Protein AF-A0A3S0SSH9-F1 (afdb_monomer_lite)

Secondary structure (DSSP, 8-state):
-----SS-------HHHHHHHHHHHHHHHHHHHS--TTT--S--TT-TTTTT-TTHHHHHHTT---HHHHHHHHHHHTS--EEEETTEEEEHHHHHHHHHHHHHHHHHTTTS-HHHHHHHHHHHHHHHHHTT--S-SSHHHHHHHHHHHHHHHHIIIIIHHHHHHHHHHHHHHHHHH--BSSHHHHHHHHHHHHHHHHHHHHHHHHHHHHHHHHHHHHHHHHHHHHHHHSPPP--TT--THHHHHHHHHHHHHHHHHHHHHHHHH-S-THHHHGGGSTT-STTHHHHHHHHHHT-HHHHHHHB------

Foldseek 3Di:
DDPPPLPDDPPFPDPVLLLLQLLQLLQLLCVQQADDPVDGDDDNNLPCVVVVNSCLCVCSVVVVQDPVNVVVSLVSLVPQDWGADPNAIDTSVLSNVLNVLSVVLSVCVVPDDRVVSVVSVVVSLVSVVVSVRDQGPDPSSNSVNVSVVVVVCLCVLAVVVLLVLLLVVLLVCCVVPNAAADLLCSLVVCVVVSVVVLVVSVLVSLVVQLVVLVVVLVVLVVVLVVCVVPPPDDDPPDDPCVNVVSVVVSVVSVVVNVLSVVLNPDPHSCVRCPPSRPLSDPCNSVVSSVSVVVPVVSVPSRHDPPPDD

pLDDT: mean 86.52, std 14.35, range [21.28, 97.56]

Radius of gyration: 25.51 Å; chains: 1; bounding box: 75×47×65 Å

Structure (mmCIF, N/CA/C/O backbone):
data_AF-A0A3S0SSH9-F1
#
_entry.id   AF-A0A3S0SSH9-F1
#
loop_
_atom_site.group_PDB
_atom_site.id
_atom_site.type_symbol
_atom_site.label_atom_id
_atom_site.label_alt_id
_atom_site.label_comp_id
_atom_site.label_asym_id
_atom_site.label_entity_id
_atom_site.label_seq_id
_atom_site.pdbx_PDB_ins_code
_atom_site.Cartn_x
_atom_site.Cartn_y
_atom_site.Cartn_z
_atom_site.occupancy
_atom_site.B_iso_or_equiv
_atom_site.auth_seq_id
_atom_site.auth_comp_id
_atom_site.auth_asym_id
_atom_site.auth_atom_id
_atom_site.pdbx_PDB_model_num
ATOM 1 N N . MET A 1 1 ? 1.147 26.568 3.857 1.00 26.11 1 MET A N 1
ATOM 2 C CA . MET A 1 1 ? 1.860 25.282 3.693 1.00 26.11 1 MET A CA 1
ATOM 3 C C . MET A 1 1 ? 0.818 24.240 3.303 1.00 26.11 1 MET A C 1
ATOM 5 O O . MET A 1 1 ? 0.011 23.867 4.142 1.00 26.11 1 MET A O 1
ATOM 9 N N . LYS A 1 2 ? 0.707 23.894 2.011 1.00 21.28 2 LYS A N 1
ATOM 10 C CA . LYS A 1 2 ? -0.284 22.911 1.542 1.00 21.28 2 LYS A CA 1
ATOM 11 C C . LYS A 1 2 ? 0.149 21.536 2.045 1.00 21.28 2 LYS A C 1
ATOM 13 O O . LYS A 1 2 ? 1.103 20.971 1.522 1.00 21.28 2 LYS A O 1
ATOM 18 N N . ILE A 1 3 ? -0.533 21.024 3.064 1.00 23.25 3 ILE A N 1
ATOM 19 C CA . ILE A 1 3 ? -0.515 19.598 3.379 1.00 23.25 3 ILE A CA 1
ATOM 20 C C . ILE A 1 3 ? -1.148 18.932 2.160 1.00 23.25 3 ILE A C 1
ATOM 22 O O . ILE A 1 3 ? -2.359 19.008 1.955 1.00 23.25 3 ILE A O 1
ATOM 26 N N . ILE A 1 4 ? -0.314 18.385 1.278 1.00 24.61 4 ILE A N 1
ATOM 27 C CA . ILE A 1 4 ? -0.782 17.528 0.198 1.00 24.61 4 ILE A CA 1
ATOM 28 C C . ILE A 1 4 ? -1.316 16.288 0.905 1.00 24.61 4 ILE A C 1
ATOM 30 O O . ILE A 1 4 ? -0.559 15.423 1.344 1.00 24.61 4 ILE A O 1
ATOM 34 N N . ASN A 1 5 ? -2.633 16.254 1.090 1.00 26.17 5 ASN A N 1
ATOM 35 C CA . ASN A 1 5 ? -3.350 15.047 1.439 1.00 26.17 5 ASN A CA 1
ATOM 36 C C . ASN A 1 5 ? -2.989 13.999 0.383 1.00 26.17 5 ASN A C 1
ATOM 38 O O . ASN A 1 5 ? -3.519 14.017 -0.721 1.00 26.17 5 ASN A O 1
ATOM 42 N N . ASN A 1 6 ? -2.098 13.068 0.728 1.00 31.11 6 ASN A N 1
ATOM 43 C CA . ASN A 1 6 ? -1.717 11.911 -0.094 1.00 31.11 6 ASN A CA 1
ATOM 44 C C . ASN A 1 6 ? -2.857 10.870 -0.220 1.00 31.11 6 ASN A C 1
ATOM 46 O O . ASN A 1 6 ? -2.630 9.691 -0.485 1.00 31.11 6 ASN A O 1
ATOM 50 N N . TRP A 1 7 ? -4.095 11.308 0.004 1.00 36.31 7 TRP A N 1
ATOM 51 C CA . TRP A 1 7 ? -5.333 10.558 -0.115 1.00 36.31 7 TRP A CA 1
ATOM 52 C C . TRP A 1 7 ? -6.143 11.171 -1.248 1.00 36.31 7 TRP A C 1
ATOM 54 O O . TRP A 1 7 ? -7.096 11.889 -0.991 1.00 36.31 7 TRP A O 1
ATOM 64 N N . PHE A 1 8 ? -5.676 10.957 -2.474 1.00 39.53 8 PHE A N 1
ATOM 65 C CA . PHE A 1 8 ? -6.404 10.975 -3.747 1.00 39.53 8 PHE A CA 1
ATOM 66 C C . PHE A 1 8 ? -5.351 11.176 -4.831 1.00 39.53 8 PHE A C 1
ATOM 68 O O . PHE A 1 8 ? -4.750 12.233 -4.870 1.00 39.53 8 PHE A O 1
ATOM 75 N N . TYR A 1 9 ? -5.091 10.154 -5.643 1.00 42.62 9 TYR A N 1
ATOM 76 C CA . TYR A 1 9 ? -4.768 10.249 -7.075 1.00 42.62 9 TYR A CA 1
ATOM 77 C C . TYR A 1 9 ? -4.539 8.817 -7.584 1.00 42.62 9 TYR A C 1
ATOM 79 O O . TYR A 1 9 ? -3.451 8.429 -7.998 1.00 42.62 9 TYR A O 1
ATOM 87 N N . MET A 1 10 ? -5.596 8.001 -7.580 1.00 50.56 10 MET A N 1
ATOM 88 C CA . MET A 1 10 ? -5.831 7.276 -8.822 1.00 50.56 10 MET A CA 1
ATOM 89 C C . MET A 1 10 ? -6.517 8.311 -9.706 1.00 50.56 10 MET A C 1
ATOM 91 O O . MET A 1 10 ? -7.708 8.550 -9.562 1.00 50.56 10 MET A O 1
ATOM 95 N N . SER A 1 11 ? -5.740 9.036 -10.516 1.00 58.50 11 SER A N 1
ATOM 96 C CA . SER A 1 11 ? -6.331 9.745 -11.651 1.00 58.50 11 SER A CA 1
ATOM 97 C C . SER A 1 11 ? -7.100 8.734 -12.501 1.00 58.50 11 SER A C 1
ATOM 99 O O . SER A 1 11 ? -6.806 7.529 -12.427 1.00 58.50 11 SER A O 1
ATOM 101 N N . ASP A 1 12 ? -8.072 9.221 -13.273 1.00 79.56 12 ASP A N 1
ATOM 102 C CA . ASP A 1 12 ? -8.912 8.389 -14.135 1.00 79.56 12 ASP A CA 1
ATOM 103 C C . ASP A 1 12 ? -8.072 7.345 -14.888 1.00 79.56 12 ASP A C 1
ATOM 105 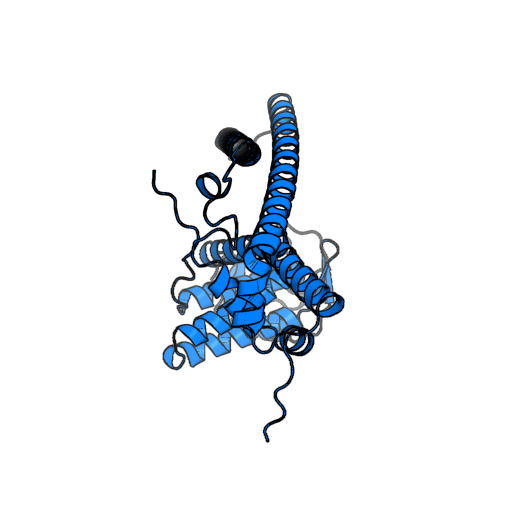O O . ASP A 1 12 ? -6.934 7.605 -15.299 1.00 79.56 12 ASP A O 1
ATOM 109 N N . VAL A 1 13 ? -8.603 6.127 -14.999 1.00 89.12 13 VAL A N 1
ATOM 110 C CA . VAL A 1 13 ? -7.979 5.075 -15.804 1.00 89.12 13 VAL A CA 1
ATOM 111 C C . VAL A 1 13 ? -8.231 5.435 -17.265 1.00 89.12 13 VAL A C 1
ATOM 113 O O . VAL A 1 13 ? -9.319 5.207 -17.781 1.00 89.12 13 VAL A O 1
ATOM 116 N N . THR A 1 14 ? -7.248 6.067 -17.903 1.00 93.62 14 THR A N 1
ATOM 117 C CA . THR A 1 14 ? -7.292 6.448 -19.320 1.00 93.62 14 THR A CA 1
ATOM 118 C C . THR A 1 14 ? -6.521 5.449 -20.176 1.00 93.62 14 THR A C 1
ATOM 120 O O . THR A 1 14 ? -5.733 4.652 -19.663 1.00 93.62 14 THR A O 1
ATOM 123 N N . LEU A 1 15 ? -6.706 5.520 -21.497 1.00 93.50 15 LEU A N 1
ATOM 124 C CA . LEU A 1 15 ? -5.940 4.703 -22.438 1.00 93.50 15 LEU A CA 1
ATOM 125 C C . LEU A 1 15 ? -4.426 4.931 -22.293 1.00 93.50 15 LEU A C 1
ATOM 127 O O . LEU A 1 15 ? -3.676 3.962 -22.286 1.00 93.50 15 LEU A O 1
ATOM 131 N N . ASP A 1 16 ? -3.989 6.174 -22.074 1.00 92.69 16 ASP A N 1
ATOM 132 C CA . ASP A 1 16 ? -2.575 6.509 -21.855 1.00 92.69 16 ASP A CA 1
ATOM 133 C C . ASP A 1 16 ? -2.008 5.824 -20.608 1.00 92.69 16 ASP A C 1
ATOM 135 O O . ASP A 1 16 ? -0.940 5.224 -20.657 1.00 92.69 16 ASP A O 1
ATOM 139 N N . VAL A 1 17 ? -2.757 5.817 -19.501 1.00 92.94 17 VAL A N 1
ATOM 140 C CA . VAL A 1 17 ? -2.346 5.128 -18.265 1.00 92.94 17 VAL A CA 1
ATOM 141 C C . VAL A 1 17 ? -2.236 3.614 -18.486 1.00 92.94 17 VAL A C 1
ATOM 143 O O . VAL A 1 17 ? -1.358 2.962 -17.919 1.00 92.94 17 VAL A O 1
ATOM 146 N N . LEU A 1 18 ? -3.126 3.036 -19.297 1.00 94.88 18 LEU A N 1
ATOM 147 C CA . LEU A 1 18 ? -3.067 1.618 -19.658 1.00 94.88 18 LEU A CA 1
ATOM 148 C C . LEU A 1 18 ? -1.915 1.317 -20.625 1.00 94.88 18 LEU A C 1
ATOM 150 O O . LEU A 1 18 ? -1.342 0.232 -20.555 1.00 94.88 18 LEU A O 1
ATOM 154 N N . ASN A 1 19 ? -1.562 2.253 -21.506 1.00 93.50 19 ASN A N 1
ATOM 155 C CA . ASN A 1 19 ? -0.383 2.158 -22.365 1.00 93.50 19 ASN A CA 1
ATOM 156 C C . ASN A 1 19 ? 0.907 2.227 -21.541 1.00 93.50 19 ASN A C 1
ATOM 158 O O . ASN A 1 19 ? 1.789 1.401 -21.759 1.00 93.50 19 ASN A O 1
ATOM 162 N N . ASP A 1 20 ? 0.976 3.114 -20.544 1.00 93.00 20 ASP A N 1
ATOM 163 C CA . ASP A 1 20 ? 2.098 3.168 -19.604 1.00 93.00 20 ASP A CA 1
ATOM 164 C C . ASP A 1 20 ? 2.259 1.827 -18.867 1.00 93.00 20 ASP A C 1
ATOM 166 O O . ASP A 1 20 ? 3.365 1.304 -18.777 1.00 93.00 20 ASP A O 1
ATOM 170 N N . LEU A 1 21 ? 1.170 1.216 -18.377 1.00 93.69 21 LEU A N 1
ATOM 171 C CA . LEU A 1 21 ? 1.253 -0.089 -17.705 1.00 93.69 21 LEU A CA 1
ATOM 172 C C . LEU A 1 21 ? 1.652 -1.226 -18.662 1.00 93.69 21 LEU A C 1
ATOM 174 O O . LEU A 1 21 ? 2.442 -2.086 -18.285 1.00 93.69 21 LEU A O 1
ATOM 178 N N . GLU A 1 22 ? 1.125 -1.243 -19.887 1.00 94.81 22 GLU A N 1
ATOM 179 C CA . GLU A 1 22 ? 1.526 -2.211 -20.920 1.00 94.81 22 GLU A CA 1
ATOM 180 C C . GLU A 1 22 ? 3.028 -2.114 -21.220 1.00 94.81 22 GLU A C 1
ATOM 182 O O . GLU A 1 22 ? 3.724 -3.129 -21.253 1.00 94.81 22 GLU A O 1
ATOM 187 N N . TYR A 1 23 ? 3.536 -0.888 -21.353 1.00 93.62 23 TYR A N 1
ATOM 188 C CA . TYR A 1 23 ? 4.958 -0.620 -21.513 1.00 93.62 23 TYR A CA 1
ATOM 189 C C . TYR A 1 23 ? 5.784 -1.190 -20.353 1.00 93.62 23 TYR A C 1
ATOM 191 O O . TYR A 1 23 ? 6.772 -1.882 -20.594 1.00 93.62 23 TYR A O 1
ATOM 199 N N . GLU A 1 24 ? 5.372 -0.959 -19.099 1.00 93.12 24 GLU A N 1
ATOM 200 C CA . GLU A 1 24 ? 6.063 -1.521 -17.929 1.00 93.12 24 GLU A CA 1
ATOM 201 C C . GLU A 1 24 ? 6.137 -3.043 -17.989 1.00 93.12 24 GLU A C 1
ATOM 203 O O . GLU A 1 24 ? 7.177 -3.622 -17.681 1.00 93.12 24 GLU A O 1
ATOM 208 N N . ILE A 1 25 ? 5.042 -3.698 -18.373 1.00 94.31 25 ILE A N 1
ATOM 209 C CA . ILE A 1 25 ? 4.980 -5.158 -18.458 1.00 94.31 25 ILE A CA 1
ATOM 210 C C . ILE A 1 25 ? 5.987 -5.662 -19.498 1.00 94.31 25 ILE A C 1
ATOM 212 O O . ILE A 1 25 ? 6.779 -6.554 -19.192 1.00 94.31 25 ILE A O 1
ATOM 216 N N . PHE A 1 26 ? 6.013 -5.065 -20.691 1.00 94.25 26 PHE A N 1
ATOM 217 C CA . PHE A 1 26 ? 6.940 -5.450 -21.759 1.00 94.25 26 PHE A CA 1
ATOM 218 C C . PHE A 1 26 ? 8.398 -5.162 -21.416 1.00 94.25 26 PHE A C 1
ATOM 220 O O . PHE A 1 26 ? 9.252 -6.034 -21.589 1.00 94.25 26 PHE A O 1
ATOM 227 N N . TRP A 1 27 ? 8.684 -3.975 -20.881 1.00 91.81 27 TRP A N 1
ATOM 228 C CA . TRP A 1 27 ? 10.030 -3.609 -20.454 1.00 91.81 27 TRP A CA 1
ATOM 229 C C . TRP A 1 27 ? 10.557 -4.573 -19.394 1.00 91.81 27 TRP A C 1
ATOM 231 O O . TRP A 1 27 ? 11.666 -5.095 -19.512 1.00 91.81 27 TRP A O 1
ATOM 241 N N . ASN A 1 28 ? 9.752 -4.850 -18.368 1.00 91.81 28 ASN A N 1
ATOM 242 C CA . ASN A 1 28 ? 10.191 -5.709 -17.281 1.00 91.81 28 ASN A CA 1
ATOM 243 C C . ASN A 1 28 ? 10.268 -7.180 -17.693 1.00 91.81 28 ASN A C 1
ATOM 245 O O . ASN A 1 28 ? 11.143 -7.881 -17.197 1.00 91.81 28 ASN A O 1
ATOM 249 N N . PHE A 1 29 ? 9.436 -7.650 -18.622 1.00 93.31 29 PHE A N 1
ATOM 250 C CA . PHE A 1 29 ? 9.607 -8.983 -19.194 1.00 93.31 29 PHE A CA 1
ATOM 251 C C . PHE A 1 29 ? 10.966 -9.118 -19.893 1.00 93.31 29 PHE A C 1
ATOM 253 O O . PHE A 1 29 ? 11.741 -10.011 -19.552 1.00 93.31 29 PHE A O 1
ATOM 260 N N . LEU A 1 30 ? 11.313 -8.187 -20.789 1.00 91.56 30 LEU A N 1
ATOM 261 C CA . LEU A 1 30 ? 12.623 -8.203 -21.448 1.00 91.56 30 LEU A CA 1
ATOM 262 C C . LEU A 1 30 ? 13.771 -8.118 -20.438 1.00 91.56 30 LEU A C 1
ATOM 264 O O . LEU A 1 30 ? 14.730 -8.878 -20.545 1.00 91.56 30 LEU A O 1
ATOM 268 N N . TYR A 1 31 ? 13.649 -7.260 -19.424 1.00 89.31 31 TYR A N 1
ATOM 269 C CA . TYR A 1 31 ? 14.671 -7.089 -18.391 1.00 89.31 31 TYR A CA 1
ATOM 270 C C . TYR A 1 31 ? 14.931 -8.328 -17.530 1.00 89.31 31 TYR A C 1
ATOM 272 O O . TYR A 1 31 ? 16.062 -8.532 -17.080 1.00 89.31 31 TYR A O 1
ATOM 280 N N . HIS A 1 32 ? 13.913 -9.149 -17.272 1.00 89.50 32 HIS A N 1
ATOM 281 C CA . HIS A 1 32 ? 14.081 -10.344 -16.443 1.00 89.50 32 HIS A CA 1
ATOM 282 C C . HIS A 1 32 ? 14.438 -11.590 -17.261 1.00 89.50 32 HIS A C 1
ATOM 284 O O . HIS A 1 32 ? 15.149 -12.447 -16.746 1.00 89.50 32 HIS A O 1
ATOM 290 N N . PHE A 1 33 ? 13.979 -11.693 -18.512 1.00 91.00 33 PHE A N 1
ATOM 291 C CA . PHE A 1 33 ? 14.121 -12.911 -19.322 1.00 91.00 33 PHE A CA 1
ATOM 292 C C . PHE A 1 33 ? 15.163 -12.808 -20.442 1.00 91.00 33 PHE A C 1
ATOM 294 O O . PHE A 1 33 ? 15.506 -13.823 -21.041 1.00 91.00 33 PHE A O 1
ATOM 301 N N . SER A 1 34 ? 15.697 -11.621 -20.722 1.00 88.50 34 SER A N 1
ATOM 302 C CA . SER A 1 34 ? 16.752 -11.439 -21.721 1.00 88.50 34 SER A CA 1
ATOM 303 C C . SER A 1 34 ? 17.870 -10.540 -21.217 1.00 88.50 34 SER A C 1
ATOM 305 O O . SER A 1 34 ? 17.773 -9.917 -20.160 1.00 88.50 34 SER A O 1
ATOM 307 N N . VAL A 1 35 ? 18.941 -10.465 -21.999 1.00 80.69 35 VAL A N 1
ATOM 308 C CA . VAL A 1 35 ? 20.138 -9.697 -21.660 1.00 80.69 35 VAL A CA 1
ATOM 309 C C . VAL A 1 35 ? 20.290 -8.557 -22.649 1.00 80.69 35 VAL A C 1
ATOM 311 O O . VAL A 1 35 ? 20.291 -8.758 -23.863 1.00 80.69 35 VAL A O 1
ATOM 314 N N . ASN A 1 36 ? 20.468 -7.343 -22.134 1.00 72.25 36 ASN A N 1
ATOM 315 C CA . ASN A 1 36 ? 20.887 -6.220 -22.957 1.00 72.25 36 ASN A CA 1
ATOM 316 C C . ASN A 1 36 ? 22.417 -6.216 -23.047 1.00 72.25 36 ASN A C 1
ATOM 318 O O . ASN A 1 36 ? 23.088 -5.799 -22.102 1.00 72.25 36 ASN A O 1
ATOM 322 N N . ARG A 1 37 ? 22.970 -6.622 -24.200 1.00 62.28 37 ARG A N 1
ATOM 323 C CA . ARG A 1 37 ? 24.427 -6.719 -24.435 1.00 62.28 37 ARG A CA 1
ATOM 324 C C . ARG A 1 37 ? 25.226 -5.452 -24.110 1.00 62.28 37 ARG A C 1
ATOM 326 O O . ARG A 1 37 ? 26.442 -5.531 -23.978 1.00 62.28 37 ARG A O 1
ATOM 333 N N . ARG A 1 38 ? 24.585 -4.281 -24.023 1.00 58.81 38 ARG A N 1
ATOM 334 C CA . ARG A 1 38 ? 25.274 -3.031 -23.674 1.00 58.81 38 ARG A 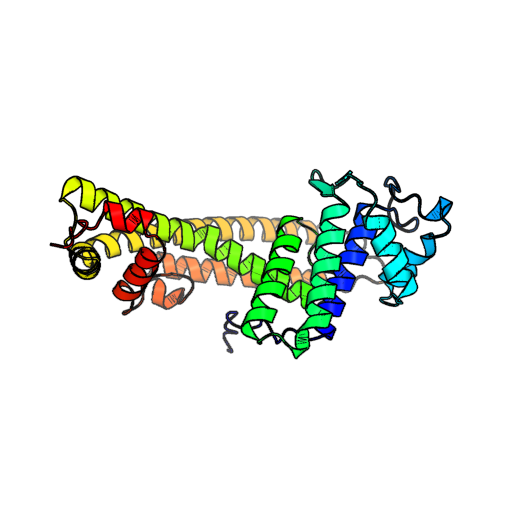CA 1
ATOM 335 C C . ARG A 1 38 ? 25.611 -2.935 -22.185 1.00 58.81 38 ARG A C 1
ATOM 337 O O . ARG A 1 38 ? 26.606 -2.298 -21.868 1.00 58.81 38 ARG A O 1
ATOM 344 N N . ASN A 1 39 ? 24.806 -3.537 -21.302 1.00 55.75 39 ASN A N 1
ATOM 345 C CA . ASN A 1 39 ? 24.831 -3.232 -19.865 1.00 55.75 39 ASN A CA 1
ATOM 346 C C . ASN A 1 39 ? 24.602 -4.435 -18.921 1.00 55.75 39 ASN A C 1
ATOM 348 O O . ASN A 1 39 ? 24.725 -4.244 -17.714 1.00 55.75 39 ASN A O 1
ATOM 352 N N . ASP A 1 40 ? 24.244 -5.628 -19.411 1.00 60.59 40 ASP A N 1
ATOM 353 C CA . ASP A 1 40 ? 23.940 -6.800 -18.569 1.00 60.59 40 ASP A CA 1
ATOM 354 C C . ASP A 1 40 ? 24.812 -8.010 -18.979 1.00 60.59 40 ASP A C 1
ATOM 356 O O . ASP A 1 40 ? 25.085 -8.218 -20.162 1.00 60.59 40 ASP A O 1
ATOM 360 N N . CYS A 1 41 ? 25.280 -8.783 -17.995 1.00 57.25 41 CYS A N 1
ATOM 361 C CA . CYS A 1 41 ? 26.126 -9.973 -18.151 1.00 57.25 41 CYS A CA 1
ATOM 362 C C . CYS A 1 41 ? 25.407 -11.288 -17.774 1.00 57.25 41 CYS A C 1
ATOM 364 O O . CYS A 1 41 ? 26.062 -12.292 -17.491 1.00 57.25 41 CYS A O 1
ATOM 366 N N . GLY A 1 42 ? 24.070 -11.290 -17.763 1.00 69.81 42 GLY A N 1
ATOM 367 C CA . GLY A 1 42 ? 23.236 -12.460 -17.465 1.00 69.81 42 GLY A CA 1
ATOM 368 C C . GLY A 1 42 ? 23.102 -13.504 -18.587 1.00 69.81 42 GLY A C 1
ATOM 369 O O . GLY A 1 42 ? 23.811 -13.485 -19.593 1.00 69.81 42 GLY A O 1
ATOM 370 N N . ILE A 1 43 ? 22.151 -14.427 -18.404 1.00 75.31 43 ILE A N 1
ATOM 371 C CA . ILE A 1 43 ? 21.762 -15.446 -19.392 1.00 75.31 43 ILE A CA 1
ATOM 372 C C . ILE A 1 43 ? 20.555 -14.938 -20.183 1.00 75.31 43 ILE A C 1
ATOM 374 O O . ILE A 1 43 ? 19.541 -14.560 -19.597 1.00 75.31 43 ILE A O 1
ATOM 378 N N . ASP A 1 44 ? 20.647 -14.954 -21.514 1.00 80.44 44 ASP A N 1
ATOM 379 C CA . ASP A 1 44 ? 19.513 -14.633 -22.381 1.00 80.44 44 ASP A CA 1
ATOM 380 C C . ASP A 1 44 ? 18.595 -15.854 -22.513 1.00 80.44 44 ASP A C 1
ATOM 382 O O . ASP A 1 44 ? 18.789 -16.712 -23.375 1.00 80.44 44 ASP A O 1
ATOM 386 N N . HIS A 1 45 ? 17.600 -15.946 -21.627 1.00 84.50 45 HIS A N 1
ATOM 387 C CA . HIS A 1 45 ? 16.639 -17.049 -21.621 1.00 84.50 45 HIS A CA 1
ATOM 388 C C . HIS A 1 45 ? 15.696 -17.019 -22.830 1.00 84.50 45 HIS A C 1
ATOM 390 O O . HIS A 1 45 ? 15.176 -18.068 -23.202 1.00 84.50 45 HIS A O 1
ATOM 396 N N . LEU A 1 46 ? 15.506 -15.850 -23.456 1.00 88.69 46 LEU A N 1
ATOM 397 C CA . LEU A 1 46 ? 14.710 -15.687 -24.676 1.00 88.69 46 LEU A CA 1
ATOM 398 C C . LEU A 1 46 ? 15.517 -15.926 -25.954 1.00 88.69 46 LEU A C 1
ATOM 400 O O . LEU A 1 46 ? 14.922 -16.050 -27.021 1.00 88.69 46 LEU A O 1
ATOM 404 N N . LYS A 1 47 ? 16.853 -15.984 -25.881 1.00 87.81 47 LYS A N 1
ATOM 405 C CA . LYS A 1 47 ? 17.734 -16.171 -27.048 1.00 87.81 47 LYS A CA 1
ATOM 406 C C . LYS A 1 47 ? 17.417 -15.175 -28.172 1.00 87.81 47 LYS A C 1
ATOM 408 O O . LYS A 1 47 ? 17.323 -15.551 -29.343 1.00 87.81 47 LYS A O 1
ATOM 413 N N . LEU A 1 48 ? 17.211 -13.903 -27.828 1.00 88.50 48 LEU A N 1
ATOM 414 C CA . LEU A 1 48 ? 16.705 -12.893 -28.762 1.00 88.50 48 LEU A CA 1
ATOM 415 C C . LEU A 1 48 ? 17.608 -12.740 -29.987 1.00 88.50 48 LEU A C 1
ATOM 417 O O . LEU A 1 48 ? 17.103 -12.574 -31.091 1.00 88.50 48 LEU A O 1
ATOM 421 N N . ASP A 1 49 ? 18.928 -12.832 -29.823 1.00 84.50 49 ASP A N 1
ATOM 422 C CA . ASP A 1 49 ? 19.868 -12.746 -30.946 1.00 84.50 49 ASP A CA 1
ATOM 423 C C . ASP A 1 49 ? 19.740 -13.926 -31.917 1.00 84.50 49 ASP A C 1
ATOM 425 O O . ASP A 1 49 ? 19.722 -13.718 -33.129 1.00 84.50 49 ASP A O 1
ATOM 429 N N . GLU A 1 50 ? 19.610 -15.153 -31.398 1.00 87.19 50 GLU A N 1
ATOM 430 C CA . GLU A 1 50 ? 19.423 -16.360 -32.219 1.00 87.19 50 GLU A CA 1
ATOM 431 C C . GLU A 1 50 ? 18.119 -16.280 -33.024 1.00 87.19 50 GLU A C 1
ATOM 433 O O . GLU A 1 50 ? 18.035 -16.798 -34.136 1.00 87.19 50 GLU A O 1
ATOM 438 N N . GLN A 1 51 ? 17.117 -15.591 -32.474 1.00 90.25 51 GLN A N 1
ATOM 439 C CA . GLN A 1 51 ? 15.824 -15.365 -33.113 1.00 90.25 51 GLN A CA 1
ATOM 440 C C . GLN A 1 51 ? 15.780 -14.108 -34.004 1.00 90.25 51 GLN A C 1
ATOM 442 O O . GLN A 1 51 ? 14.753 -13.851 -34.630 1.00 90.25 51 GLN A O 1
ATOM 447 N N . GLY A 1 52 ? 16.848 -13.301 -34.062 1.00 90.12 52 GLY A N 1
ATOM 448 C CA . GLY A 1 52 ? 16.850 -12.020 -34.785 1.00 90.12 52 GLY A CA 1
ATOM 449 C C . GLY A 1 52 ? 15.958 -10.936 -34.157 1.00 90.12 52 GLY A C 1
ATOM 450 O O . GLY A 1 52 ? 15.560 -9.991 -34.832 1.00 90.12 52 GLY A O 1
ATOM 451 N N . LEU A 1 53 ? 15.640 -11.059 -32.866 1.00 92.56 53 LEU A N 1
ATOM 452 C CA . LEU A 1 53 ? 14.706 -10.218 -32.106 1.00 92.56 53 LEU A CA 1
ATOM 453 C C . LEU A 1 53 ? 15.396 -9.225 -31.158 1.00 92.56 53 LEU A C 1
ATOM 455 O O . LEU A 1 53 ? 14.743 -8.583 -30.336 1.00 92.56 53 LEU A O 1
ATOM 459 N N . SER A 1 54 ? 16.715 -9.056 -31.250 1.00 89.06 54 SER A N 1
ATOM 460 C CA . SER A 1 54 ? 17.465 -8.152 -30.363 1.00 89.06 54 SER A CA 1
ATOM 461 C C . SER A 1 54 ? 17.072 -6.677 -30.505 1.00 89.06 54 SER A C 1
ATOM 463 O O . SER A 1 54 ? 17.260 -5.883 -29.580 1.00 89.06 54 SER A O 1
ATOM 465 N N . TYR A 1 55 ? 16.443 -6.313 -31.625 1.00 89.50 55 TYR A N 1
ATOM 466 C CA . TYR A 1 55 ? 15.885 -4.986 -31.865 1.00 89.50 55 TYR A CA 1
ATOM 467 C C . TYR A 1 55 ? 14.777 -4.603 -30.859 1.00 89.50 55 TYR A C 1
ATOM 469 O O . TYR A 1 55 ? 14.580 -3.410 -30.605 1.00 89.50 55 TYR A O 1
ATOM 477 N N . LEU A 1 56 ? 14.108 -5.584 -30.231 1.00 90.75 56 LEU A N 1
ATOM 478 C CA . LEU A 1 56 ? 13.052 -5.354 -29.236 1.00 90.75 56 LEU A CA 1
ATOM 479 C C . LEU A 1 56 ? 13.541 -4.510 -28.054 1.00 90.75 56 LEU A C 1
ATOM 481 O O . LEU A 1 56 ? 12.796 -3.674 -27.552 1.00 90.75 56 LEU A O 1
ATOM 485 N N . TRP A 1 57 ? 14.811 -4.637 -27.656 1.00 88.62 57 TRP A N 1
ATOM 486 C CA . TRP A 1 57 ? 15.398 -3.790 -26.612 1.00 88.62 57 TRP A CA 1
ATOM 487 C C . TRP A 1 57 ? 15.396 -2.306 -26.973 1.00 88.62 57 TRP A C 1
ATOM 489 O O . TRP A 1 57 ? 15.212 -1.460 -26.099 1.00 88.62 57 TRP A O 1
ATOM 499 N N . SER A 1 58 ? 15.590 -1.982 -28.252 1.00 86.06 58 SER A N 1
ATOM 500 C CA . SER A 1 58 ? 15.511 -0.600 -28.731 1.00 86.06 58 SER A CA 1
ATOM 501 C C . SER A 1 58 ? 14.055 -0.160 -28.858 1.00 86.06 58 SER A C 1
ATOM 503 O O . SER A 1 58 ? 13.705 0.907 -28.367 1.00 86.06 58 SER A O 1
ATOM 505 N N . SER A 1 59 ? 13.192 -0.996 -29.441 1.00 86.88 59 SER A N 1
ATOM 506 C CA . SER A 1 59 ? 11.764 -0.680 -29.592 1.00 86.88 59 SER A CA 1
ATOM 507 C C . SER A 1 59 ? 11.099 -0.397 -28.239 1.00 86.88 59 SER A C 1
ATOM 509 O O . SER A 1 59 ? 10.556 0.687 -28.015 1.00 86.88 59 SER A O 1
ATOM 511 N N . VAL A 1 60 ? 11.247 -1.312 -27.277 1.00 85.19 60 VAL A N 1
ATOM 512 C CA . VAL A 1 60 ? 10.705 -1.141 -25.926 1.00 85.19 60 VAL A CA 1
ATOM 513 C C . VAL A 1 60 ? 11.487 -0.083 -25.147 1.00 85.19 60 VAL A C 1
ATOM 515 O O . VAL A 1 60 ? 10.882 0.727 -24.463 1.00 85.19 60 VAL A O 1
ATOM 518 N N . GLY A 1 61 ? 12.811 0.014 -25.273 1.00 81.31 61 GLY A N 1
ATOM 519 C CA . GLY A 1 61 ? 13.582 1.042 -24.560 1.00 81.31 61 GLY A CA 1
ATOM 520 C C . GLY A 1 61 ? 13.219 2.480 -24.934 1.00 81.31 61 GLY A C 1
ATOM 521 O O . GLY A 1 61 ? 13.241 3.354 -24.070 1.00 81.31 61 GLY A O 1
ATOM 522 N N . TYR A 1 62 ? 12.829 2.721 -26.187 1.00 79.06 62 TYR A N 1
ATOM 523 C CA . TYR A 1 62 ? 12.410 4.040 -26.668 1.00 79.06 62 TYR A CA 1
ATOM 524 C C . TYR A 1 62 ? 10.888 4.251 -26.657 1.00 79.06 62 TYR A C 1
ATOM 526 O O . TYR A 1 62 ? 10.428 5.312 -27.070 1.00 79.06 62 TYR A O 1
ATOM 534 N N . GLY A 1 63 ? 10.101 3.271 -26.192 1.00 78.00 63 GLY A N 1
ATOM 535 C CA . GLY A 1 63 ? 8.635 3.359 -26.196 1.00 78.00 63 GLY A CA 1
ATOM 536 C C . GLY A 1 63 ? 8.016 3.337 -27.596 1.00 78.00 63 GLY A C 1
ATOM 537 O O . GLY A 1 63 ? 6.907 3.824 -27.783 1.00 78.00 63 GLY A O 1
ATOM 538 N N . LEU A 1 64 ? 8.720 2.768 -28.575 1.00 76.44 64 LEU A N 1
ATOM 539 C CA . LEU A 1 64 ? 8.325 2.693 -29.986 1.00 76.44 64 LEU A CA 1
ATOM 540 C C . LEU A 1 64 ? 7.659 1.352 -30.342 1.00 76.44 64 LEU A C 1
ATOM 542 O O . LEU A 1 64 ? 7.705 0.922 -31.492 1.00 76.44 64 LEU A O 1
ATOM 546 N N . VAL A 1 65 ? 7.045 0.692 -29.356 1.00 83.75 65 VAL A N 1
ATOM 547 C CA . VAL A 1 65 ? 6.470 -0.653 -29.499 1.00 83.75 65 VAL A CA 1
ATOM 548 C C . VAL A 1 65 ? 5.224 -0.607 -30.385 1.00 83.75 65 VAL A C 1
ATOM 550 O O . VAL A 1 65 ? 4.148 -0.195 -29.943 1.00 83.75 65 VAL A O 1
ATOM 553 N N . ASN A 1 66 ? 5.375 -1.039 -31.635 1.00 88.31 66 ASN A N 1
ATOM 554 C CA . ASN A 1 66 ? 4.276 -1.191 -32.590 1.00 88.31 66 ASN A CA 1
ATOM 555 C C . ASN A 1 66 ? 3.503 -2.507 -32.356 1.00 88.31 66 ASN A C 1
ATOM 557 O O . ASN A 1 66 ? 3.921 -3.348 -31.563 1.00 88.31 66 ASN A O 1
ATOM 561 N N . ASP A 1 67 ? 2.373 -2.700 -33.037 1.00 88.94 67 ASP A N 1
ATOM 562 C CA . ASP A 1 67 ? 1.512 -3.874 -32.819 1.00 88.94 67 ASP A CA 1
ATOM 563 C C . ASP A 1 67 ? 2.168 -5.215 -33.213 1.00 88.94 67 ASP A C 1
ATOM 565 O O . ASP A 1 67 ? 1.881 -6.244 -32.588 1.00 88.94 67 ASP A O 1
ATOM 569 N N . ASP A 1 68 ? 3.097 -5.213 -34.174 1.00 91.69 68 ASP A N 1
ATOM 570 C CA . ASP A 1 68 ? 3.876 -6.404 -34.534 1.00 91.69 68 ASP A CA 1
ATOM 571 C C . ASP A 1 68 ? 4.827 -6.789 -33.391 1.00 91.69 68 ASP A C 1
ATOM 573 O O . ASP A 1 68 ? 4.859 -7.944 -32.961 1.00 91.69 68 ASP A O 1
ATOM 577 N N . ASP A 1 69 ? 5.523 -5.809 -32.812 1.00 92.75 69 ASP A N 1
ATOM 578 C CA . ASP A 1 69 ? 6.405 -5.995 -31.657 1.00 92.75 69 ASP A CA 1
ATOM 579 C C . ASP A 1 69 ? 5.628 -6.499 -30.441 1.00 92.75 69 ASP A C 1
ATOM 581 O O . ASP A 1 69 ? 6.080 -7.416 -29.750 1.00 92.75 69 ASP A O 1
ATOM 585 N N . LYS A 1 70 ? 4.423 -5.963 -30.202 1.00 92.81 70 LYS A N 1
ATOM 586 C CA . LYS A 1 70 ? 3.529 -6.463 -29.144 1.00 92.81 70 LYS A CA 1
ATOM 587 C C . LYS A 1 7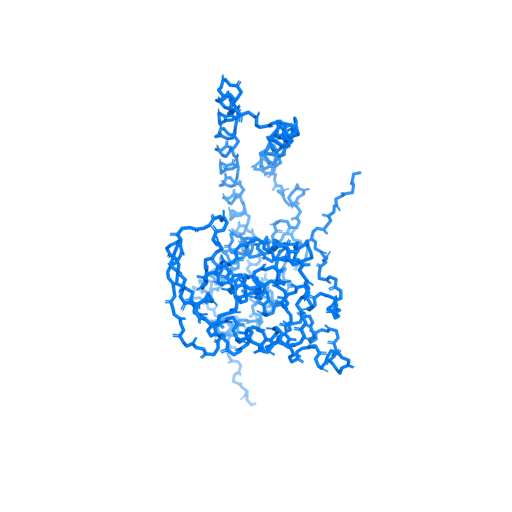0 ? 3.167 -7.922 -29.378 1.00 92.81 70 LYS A C 1
ATOM 589 O O . LYS A 1 70 ? 3.209 -8.716 -28.441 1.00 92.81 70 LYS A O 1
ATOM 594 N N . SER A 1 71 ? 2.838 -8.285 -30.614 1.00 94.31 71 SER A N 1
ATOM 595 C CA . SER A 1 71 ? 2.489 -9.660 -30.978 1.00 94.31 71 SER A CA 1
ATOM 596 C C . SER A 1 71 ? 3.665 -10.615 -30.761 1.00 94.31 71 SER A C 1
ATOM 598 O O . SER A 1 71 ? 3.489 -11.698 -30.197 1.00 94.31 71 SER A O 1
ATOM 600 N N . VAL A 1 72 ? 4.880 -10.194 -31.126 1.00 95.56 72 VAL A N 1
ATOM 601 C CA . VAL A 1 72 ? 6.114 -10.949 -30.867 1.00 95.56 72 VAL A CA 1
ATOM 602 C C . VAL A 1 72 ? 6.355 -11.114 -29.365 1.00 95.56 72 VAL A C 1
ATOM 604 O O . VAL A 1 72 ? 6.610 -12.232 -28.916 1.00 95.56 72 VAL A O 1
ATOM 607 N N . LEU A 1 73 ? 6.239 -10.041 -28.579 1.00 95.25 73 LEU A N 1
ATOM 608 C CA . LEU A 1 73 ? 6.421 -10.072 -27.124 1.00 95.25 73 LEU A CA 1
ATOM 609 C C . LEU A 1 73 ? 5.405 -10.995 -26.445 1.00 95.25 73 LEU A C 1
ATOM 611 O O . LEU A 1 73 ? 5.790 -11.834 -25.635 1.00 95.25 73 LEU A O 1
ATOM 615 N N . LEU A 1 74 ? 4.125 -10.899 -26.809 1.00 95.94 74 LEU A N 1
ATOM 616 C CA . LEU A 1 74 ? 3.075 -11.770 -26.275 1.00 95.94 74 LEU A CA 1
ATOM 617 C C . LEU A 1 74 ? 3.337 -13.242 -26.598 1.00 95.94 74 LEU A C 1
ATOM 619 O O . LEU A 1 74 ? 3.138 -14.091 -25.732 1.00 95.94 74 LEU A O 1
ATOM 623 N N . ARG A 1 75 ? 3.814 -13.549 -27.811 1.00 96.06 75 ARG A N 1
ATOM 624 C CA . ARG A 1 75 ? 4.226 -14.907 -28.193 1.00 96.06 75 ARG A CA 1
ATOM 625 C C . ARG A 1 75 ? 5.385 -15.403 -27.327 1.00 96.06 75 ARG A C 1
ATOM 627 O O . ARG A 1 75 ? 5.319 -16.519 -26.833 1.00 96.06 75 ARG A O 1
ATOM 634 N N . LEU A 1 76 ? 6.411 -14.581 -27.102 1.00 95.44 76 LEU A N 1
ATOM 635 C CA . LEU A 1 76 ? 7.543 -14.949 -26.239 1.00 95.44 76 LEU A CA 1
ATOM 636 C C . LEU A 1 76 ? 7.100 -15.212 -24.791 1.00 95.44 76 LEU A C 1
ATOM 638 O O . LEU A 1 76 ? 7.598 -16.130 -24.150 1.00 95.44 76 LEU A O 1
ATOM 642 N N . MET A 1 77 ? 6.130 -14.454 -24.272 1.00 96.06 77 MET A N 1
ATOM 643 C CA . MET A 1 77 ? 5.608 -14.672 -22.917 1.00 96.06 77 MET A CA 1
ATOM 644 C C . MET A 1 77 ? 4.799 -15.971 -22.757 1.00 96.06 77 MET A C 1
ATOM 646 O O . MET A 1 77 ? 4.589 -16.401 -21.625 1.00 96.06 77 MET A O 1
ATOM 650 N N . GLN A 1 78 ? 4.327 -16.584 -23.851 1.00 95.38 78 GLN A N 1
ATOM 651 C CA . GLN A 1 78 ? 3.632 -17.882 -23.812 1.00 95.38 78 GLN A CA 1
ATOM 652 C C . GLN A 1 78 ? 4.583 -19.045 -23.526 1.00 95.38 78 GLN A C 1
ATOM 654 O O . GLN A 1 78 ? 4.138 -20.111 -23.096 1.00 95.38 78 GLN A O 1
ATOM 659 N N . GLU A 1 79 ? 5.882 -18.867 -23.766 1.00 91.19 79 GLU A N 1
ATOM 660 C CA . GLU A 1 79 ? 6.876 -19.865 -23.395 1.00 91.19 79 GLU A CA 1
ATOM 661 C C . GLU A 1 79 ? 6.940 -19.950 -21.867 1.00 91.19 79 GLU A C 1
ATOM 663 O O . GLU A 1 79 ? 7.123 -18.914 -21.230 1.00 91.19 79 GLU A O 1
ATOM 668 N N . PRO A 1 80 ? 6.800 -21.133 -21.239 1.00 90.06 80 PRO A N 1
ATOM 669 C CA . PRO A 1 80 ? 6.701 -21.279 -19.784 1.00 90.06 80 PRO A CA 1
ATOM 670 C C . PRO A 1 80 ? 8.074 -21.178 -19.100 1.00 90.06 80 PRO A C 1
ATOM 672 O O . PRO A 1 80 ? 8.560 -22.117 -18.465 1.00 90.06 80 PRO A O 1
ATOM 675 N N . LEU A 1 81 ? 8.718 -20.025 -19.245 1.00 91.81 81 LEU A N 1
ATOM 676 C CA . LEU A 1 81 ? 10.035 -19.728 -18.712 1.00 91.81 81 LEU A CA 1
ATOM 677 C C . LEU A 1 81 ? 9.954 -19.359 -17.232 1.00 91.81 81 LEU A C 1
ATOM 679 O O . LEU A 1 81 ? 9.074 -18.616 -16.788 1.00 91.81 81 LEU A O 1
ATOM 683 N N . LYS A 1 82 ? 10.938 -19.843 -16.475 1.00 91.81 82 LYS A N 1
ATOM 684 C CA . LYS A 1 82 ? 11.165 -19.466 -15.081 1.00 91.81 82 LYS A CA 1
ATOM 685 C C . LYS A 1 82 ? 12.613 -19.056 -14.906 1.00 91.81 82 LYS A C 1
ATOM 687 O O . LYS A 1 82 ? 13.511 -19.816 -15.261 1.00 91.81 82 LYS A O 1
ATOM 692 N N . VAL A 1 83 ? 12.825 -17.870 -14.354 1.00 89.75 83 VAL A N 1
ATOM 693 C CA . VAL A 1 83 ? 14.157 -17.284 -14.174 1.00 89.75 83 VAL A CA 1
ATOM 694 C C . VAL A 1 83 ? 14.328 -16.824 -12.738 1.00 89.75 83 VAL A C 1
ATOM 696 O O . VAL A 1 83 ? 13.379 -16.343 -12.119 1.00 89.75 83 VAL A O 1
ATOM 699 N N . MET A 1 84 ? 15.535 -16.981 -12.203 1.00 86.50 84 MET A N 1
ATOM 700 C CA . MET A 1 84 ? 15.889 -16.489 -10.878 1.00 86.50 84 MET A CA 1
ATOM 701 C C . MET A 1 84 ? 16.775 -15.252 -11.035 1.00 86.50 84 MET A C 1
ATOM 703 O O . MET A 1 84 ? 17.851 -15.343 -11.620 1.00 86.50 84 MET A O 1
ATOM 707 N N . LYS A 1 85 ? 16.333 -14.102 -10.520 1.00 81.94 85 LYS A N 1
ATOM 708 C CA . LYS A 1 85 ? 17.085 -12.835 -10.533 1.00 81.94 85 LYS A CA 1
ATOM 709 C C . LYS A 1 85 ? 16.900 -12.149 -9.180 1.00 81.94 85 LYS A C 1
ATOM 711 O O . LYS A 1 85 ? 15.791 -12.126 -8.654 1.00 81.94 85 LYS A O 1
ATOM 716 N N . ASP A 1 86 ? 17.985 -11.674 -8.572 1.00 80.50 86 ASP A N 1
ATOM 717 C CA . ASP A 1 86 ? 17.981 -11.037 -7.243 1.00 80.50 86 ASP A CA 1
ATOM 718 C C . ASP A 1 86 ? 17.284 -11.869 -6.141 1.00 80.50 86 ASP A C 1
ATOM 720 O O . ASP A 1 86 ? 16.505 -11.349 -5.344 1.00 80.50 86 ASP A O 1
ATOM 724 N N . ASN A 1 87 ? 17.544 -13.185 -6.109 1.00 82.56 87 ASN A N 1
ATOM 725 C CA . ASN A 1 87 ? 16.910 -14.165 -5.207 1.00 82.56 87 ASN A CA 1
ATOM 726 C C . ASN A 1 87 ? 15.378 -14.274 -5.334 1.00 82.56 87 ASN A C 1
ATOM 728 O O . ASN A 1 87 ? 14.713 -14.770 -4.423 1.00 82.56 87 ASN A O 1
ATOM 732 N N . LYS A 1 88 ? 14.811 -13.851 -6.468 1.00 85.19 88 LYS A N 1
ATOM 733 C CA . LYS A 1 88 ? 13.381 -13.965 -6.769 1.00 85.19 88 LYS A CA 1
ATOM 734 C C . LYS A 1 88 ? 13.154 -14.764 -8.035 1.00 85.19 88 LYS A C 1
ATOM 736 O O . LYS A 1 88 ? 13.925 -14.671 -8.986 1.00 85.19 88 LYS A O 1
ATOM 741 N N . ASN A 1 89 ? 12.078 -15.541 -8.029 1.00 89.50 89 ASN A N 1
ATOM 742 C CA . ASN A 1 89 ? 11.649 -16.317 -9.181 1.00 89.50 89 ASN A CA 1
ATOM 743 C C . ASN A 1 89 ? 10.620 -15.520 -9.977 1.00 89.50 89 ASN A C 1
ATOM 745 O O . ASN A 1 89 ? 9.589 -15.129 -9.435 1.00 89.50 89 ASN A O 1
ATOM 749 N N . TYR A 1 90 ? 10.876 -15.350 -11.266 1.00 91.75 90 TYR A N 1
ATOM 750 C CA . TYR A 1 90 ? 9.952 -14.734 -12.206 1.00 91.75 90 TYR A CA 1
ATOM 751 C C . TYR A 1 90 ? 9.445 -15.791 -13.181 1.00 91.75 90 TYR A C 1
ATOM 753 O O . TYR A 1 90 ? 10.217 -16.623 -13.661 1.00 91.75 90 TYR A O 1
ATOM 761 N N . CYS A 1 91 ? 8.150 -15.747 -13.485 1.00 94.12 91 CYS A N 1
ATOM 762 C CA . CYS A 1 91 ? 7.494 -16.616 -14.456 1.00 94.12 91 CYS A CA 1
ATOM 763 C C . CYS A 1 91 ? 6.982 -15.768 -15.622 1.00 94.12 91 CYS A C 1
ATOM 765 O O . CYS A 1 91 ? 6.270 -14.789 -15.401 1.00 94.12 91 CYS A O 1
ATOM 767 N N . SER A 1 92 ? 7.318 -16.134 -16.857 1.00 94.75 92 SER A N 1
ATOM 768 C CA . SER A 1 92 ? 6.863 -15.426 -18.069 1.00 94.75 92 SER A CA 1
ATOM 769 C C . SER A 1 92 ? 5.335 -15.333 -18.141 1.00 94.75 92 SER A C 1
ATOM 771 O O . SER A 1 92 ? 4.783 -14.298 -18.513 1.00 94.75 92 SER A O 1
ATOM 773 N N . GLN A 1 93 ? 4.648 -16.379 -17.679 1.00 95.06 93 GLN A N 1
ATOM 774 C CA . GLN A 1 93 ? 3.194 -16.460 -17.668 1.00 95.06 93 GLN A CA 1
ATOM 775 C C . GLN A 1 93 ? 2.539 -15.387 -16.782 1.00 95.06 93 GLN A C 1
ATOM 777 O O . GLN A 1 93 ? 1.424 -14.955 -17.075 1.00 95.06 93 GLN A O 1
ATOM 782 N N . ASP A 1 94 ? 3.220 -14.912 -15.732 1.00 94.94 94 ASP A N 1
ATOM 783 C CA . ASP A 1 94 ? 2.698 -13.818 -14.906 1.00 94.94 94 ASP A CA 1
ATOM 784 C C . ASP A 1 94 ? 2.653 -12.495 -15.677 1.00 94.94 94 ASP A C 1
ATOM 786 O O . ASP A 1 94 ? 1.691 -11.735 -15.531 1.00 94.94 94 ASP A O 1
ATOM 790 N N . PHE A 1 95 ? 3.651 -12.251 -16.534 1.00 95.88 95 PHE A N 1
ATOM 791 C CA . PHE A 1 95 ? 3.682 -11.103 -17.442 1.00 95.88 95 PHE A CA 1
ATOM 792 C C . PHE A 1 95 ? 2.625 -11.239 -18.538 1.00 95.88 95 PHE A C 1
ATOM 794 O O . PHE A 1 95 ? 1.924 -10.266 -18.818 1.00 95.88 95 PHE A O 1
ATOM 801 N N . LEU A 1 96 ? 2.451 -12.442 -19.101 1.00 97.00 96 LEU A N 1
ATOM 802 C CA . LEU A 1 96 ? 1.410 -12.704 -20.098 1.00 97.00 96 LEU A CA 1
ATOM 803 C C . LEU A 1 96 ? 0.014 -12.412 -19.542 1.00 97.00 96 LEU A C 1
ATOM 805 O O . LEU A 1 96 ? -0.775 -11.717 -20.181 1.00 97.00 96 LEU A O 1
ATOM 809 N N . GLU A 1 97 ? -0.287 -12.908 -18.340 1.00 96.44 97 GLU A N 1
ATOM 810 C CA . GLU A 1 97 ? -1.582 -12.685 -17.693 1.00 96.44 97 GLU A CA 1
ATOM 811 C C . GLU A 1 97 ? -1.844 -11.188 -17.474 1.00 96.44 97 GLU A C 1
ATOM 813 O O . GLU A 1 97 ? -2.947 -10.701 -17.729 1.00 96.44 97 GLU A O 1
ATOM 818 N N . LEU A 1 98 ? -0.831 -10.439 -17.028 1.00 96.44 98 LEU A N 1
ATOM 819 C CA . LEU A 1 98 ? -0.938 -8.991 -16.872 1.00 96.44 98 LEU A CA 1
ATOM 820 C C . LEU A 1 98 ? -1.180 -8.289 -18.212 1.00 96.44 98 LEU A C 1
ATOM 822 O O . LEU A 1 98 ? -2.088 -7.463 -18.297 1.00 96.44 98 LEU A O 1
ATOM 826 N N . ALA A 1 99 ? -0.427 -8.634 -19.259 1.00 96.56 99 ALA A N 1
ATOM 827 C CA . ALA A 1 99 ? -0.585 -8.037 -20.584 1.00 96.56 99 ALA A CA 1
ATOM 828 C C . ALA A 1 99 ? -1.989 -8.298 -21.159 1.00 96.56 99 ALA A C 1
ATOM 830 O O . ALA A 1 99 ? -2.642 -7.385 -21.666 1.00 96.56 99 ALA A O 1
ATOM 831 N N . GLN A 1 100 ? -2.501 -9.522 -21.003 1.00 97.12 100 GLN A N 1
ATOM 832 C CA . GLN A 1 100 ? -3.856 -9.891 -21.419 1.00 97.12 100 GLN A CA 1
ATOM 833 C C . GLN A 1 100 ? -4.928 -9.108 -20.653 1.00 97.12 100 GLN A C 1
ATOM 835 O O . GLN A 1 100 ? -5.870 -8.604 -21.266 1.00 9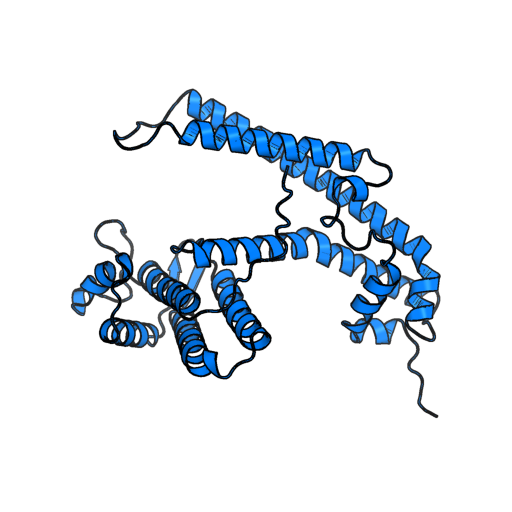7.12 100 GLN A O 1
ATOM 840 N N . LYS A 1 101 ? -4.777 -8.955 -19.331 1.00 97.12 101 LYS A N 1
ATOM 841 C CA . LYS A 1 101 ? -5.700 -8.158 -18.506 1.00 97.12 101 LYS A CA 1
ATOM 842 C C . LYS A 1 101 ? -5.686 -6.679 -18.885 1.00 97.12 101 LYS A C 1
ATOM 844 O O . LYS A 1 101 ? -6.749 -6.061 -18.936 1.00 97.12 101 LYS A O 1
ATOM 849 N N . VAL A 1 102 ? -4.513 -6.118 -19.188 1.00 96.88 102 VAL A N 1
ATOM 850 C CA . VAL A 1 102 ? -4.399 -4.734 -19.667 1.00 96.88 102 VAL A CA 1
ATOM 851 C C . VAL A 1 102 ? -5.110 -4.576 -21.006 1.00 96.88 102 VAL A C 1
ATOM 853 O O . VAL A 1 102 ? -5.918 -3.662 -21.150 1.00 96.88 102 VAL A O 1
ATOM 856 N N . ASN A 1 103 ? -4.876 -5.480 -21.959 1.00 95.94 103 ASN A N 1
ATOM 857 C CA . ASN A 1 103 ? -5.535 -5.436 -23.261 1.00 95.94 103 ASN A CA 1
ATOM 858 C C . ASN A 1 103 ? -7.066 -5.557 -23.144 1.00 95.94 103 ASN A C 1
ATOM 860 O O . ASN A 1 103 ? -7.792 -4.765 -23.740 1.00 95.94 103 ASN A O 1
ATOM 864 N N . ALA A 1 104 ? -7.566 -6.479 -22.314 1.00 96.62 104 ALA A N 1
ATOM 865 C CA . ALA A 1 104 ? -8.999 -6.604 -22.044 1.00 96.62 104 ALA A CA 1
ATOM 866 C C . ALA A 1 104 ? -9.583 -5.307 -21.456 1.00 96.62 104 ALA A C 1
ATOM 868 O O . ALA A 1 104 ? -10.608 -4.812 -21.923 1.00 96.62 104 ALA A O 1
ATOM 869 N N . LEU A 1 105 ? -8.891 -4.690 -20.489 1.00 97.00 105 LEU A N 1
ATOM 870 C CA . LEU A 1 105 ? -9.335 -3.423 -19.908 1.00 97.00 105 LEU A CA 1
ATOM 871 C C . LEU A 1 105 ? -9.323 -2.270 -20.925 1.00 97.00 105 LEU A C 1
ATOM 873 O O . LEU A 1 105 ? -10.213 -1.425 -20.877 1.00 97.00 105 LEU A O 1
ATOM 877 N N . LYS A 1 106 ? -8.365 -2.234 -21.862 1.00 95.94 106 LYS A N 1
ATOM 878 C CA . LYS A 1 106 ? -8.356 -1.248 -22.959 1.00 95.94 106 LYS A CA 1
ATOM 879 C C . LYS A 1 106 ? -9.583 -1.397 -23.861 1.00 95.94 106 LYS A C 1
ATOM 881 O O . LYS A 1 106 ? -10.189 -0.392 -24.223 1.00 95.94 106 LYS A O 1
ATOM 886 N N . GLN A 1 107 ? -9.960 -2.631 -24.197 1.00 95.81 107 GLN A N 1
ATOM 887 C CA . GLN A 1 107 ? -11.105 -2.922 -25.069 1.00 95.81 107 GLN A CA 1
ATOM 888 C C . GLN A 1 107 ? -12.446 -2.551 -24.423 1.00 95.81 107 GLN A C 1
ATOM 890 O O . GLN A 1 107 ? -13.325 -2.003 -25.090 1.00 95.81 107 GLN A O 1
ATOM 895 N N . ASP A 1 108 ? -12.590 -2.797 -23.120 1.00 95.19 108 ASP A N 1
ATOM 896 C CA . ASP A 1 108 ? -13.837 -2.548 -22.392 1.00 95.19 108 ASP A CA 1
ATOM 897 C C . ASP A 1 108 ? -13.891 -1.180 -21.695 1.00 95.19 108 ASP A C 1
ATOM 899 O O . ASP A 1 108 ? -14.885 -0.861 -21.039 1.00 95.19 108 ASP A O 1
ATOM 903 N N . LEU A 1 109 ? -12.873 -0.327 -21.860 1.00 92.69 109 LEU A N 1
ATOM 904 C CA . LEU A 1 109 ? -12.756 0.934 -21.120 1.00 92.69 109 LEU A CA 1
ATOM 905 C C . LEU A 1 109 ? -13.979 1.848 -21.285 1.00 92.69 109 LEU A C 1
ATOM 907 O O . LEU A 1 109 ? -14.429 2.454 -20.318 1.00 92.69 109 LEU A O 1
ATOM 911 N N . ASN A 1 110 ? -14.546 1.902 -22.494 1.00 90.75 110 ASN A N 1
ATOM 912 C CA . ASN A 1 110 ? -15.723 2.719 -22.811 1.00 90.75 110 ASN A CA 1
ATOM 913 C C . ASN A 1 110 ? -17.047 2.114 -22.311 1.00 90.75 110 ASN A C 1
ATOM 915 O O . ASN A 1 110 ? -18.083 2.774 -22.370 1.00 90.75 110 ASN A O 1
ATOM 919 N N . ARG A 1 111 ? -17.037 0.848 -21.878 1.00 94.12 111 ARG A N 1
ATOM 920 C CA . ARG A 1 111 ? -18.222 0.111 -21.409 1.00 94.12 111 ARG A CA 1
ATOM 921 C C . ARG A 1 111 ? -18.293 0.035 -19.890 1.00 94.12 111 ARG A C 1
ATOM 923 O O . ARG A 1 111 ? -19.386 -0.029 -19.335 1.00 94.12 111 ARG A O 1
ATOM 930 N N . LEU A 1 112 ? -17.140 0.011 -19.230 1.00 93.12 112 LEU A N 1
ATOM 931 C CA . LEU A 1 112 ? -17.039 -0.102 -17.782 1.00 93.12 112 LEU A CA 1
ATOM 932 C C . LEU A 1 112 ? -17.352 1.223 -17.093 1.00 93.12 112 LEU A C 1
ATOM 934 O O . LEU A 1 112 ? -17.004 2.307 -17.564 1.00 93.12 112 LEU A O 1
ATOM 938 N N . THR A 1 113 ? -17.948 1.137 -15.907 1.00 93.12 113 THR A N 1
ATOM 939 C CA . THR A 1 113 ? -18.021 2.298 -15.023 1.00 93.12 113 THR A CA 1
ATOM 940 C C . THR A 1 113 ? -16.624 2.664 -14.522 1.00 93.12 113 THR A C 1
ATOM 942 O O . THR A 1 113 ? -15.746 1.811 -14.369 1.00 93.12 113 THR A O 1
ATOM 945 N N . LYS A 1 114 ? -16.432 3.936 -14.155 1.00 89.88 114 LYS A N 1
ATOM 946 C CA . LYS A 1 114 ? -15.184 4.418 -13.539 1.00 89.88 114 LYS A CA 1
ATOM 947 C C . LYS A 1 114 ? -14.730 3.555 -12.353 1.00 89.88 114 LYS A C 1
ATOM 949 O O . LYS A 1 114 ? -13.553 3.251 -12.212 1.00 89.88 114 LYS A O 1
ATOM 954 N N . LYS A 1 115 ? -15.670 3.126 -11.507 1.00 89.62 115 LYS A N 1
ATOM 955 C CA . LYS A 1 115 ? -15.365 2.305 -10.329 1.00 89.62 115 LYS A CA 1
ATOM 956 C C . LYS A 1 115 ? -14.859 0.910 -10.712 1.00 89.62 115 LYS A C 1
ATOM 958 O O . LYS A 1 115 ? -14.001 0.358 -10.026 1.00 89.62 115 LYS A O 1
ATOM 963 N N . GLU A 1 116 ? -15.397 0.325 -11.778 1.00 92.94 116 GLU A N 1
ATOM 964 C CA . GLU A 1 116 ? -14.980 -0.992 -12.262 1.00 92.94 116 GLU A CA 1
ATOM 965 C C . GLU A 1 116 ? -13.603 -0.939 -12.916 1.00 92.94 116 GLU A C 1
ATOM 967 O O . GLU A 1 116 ? -12.756 -1.774 -12.591 1.00 92.94 116 GLU A O 1
ATOM 972 N N . SER A 1 117 ? -13.349 0.062 -13.765 1.00 93.88 117 SER A N 1
ATOM 973 C CA . SER A 1 117 ? -12.037 0.240 -14.393 1.00 93.88 117 SER A CA 1
ATOM 974 C C . SER A 1 117 ? -10.950 0.526 -13.354 1.00 93.88 117 SER A C 1
ATOM 976 O O . SER A 1 117 ? -9.890 -0.099 -13.391 1.00 93.88 117 SER A O 1
ATOM 978 N N . GLU A 1 118 ? -11.225 1.375 -12.357 1.00 92.19 118 GLU A N 1
ATOM 979 C CA . GLU A 1 118 ? -10.321 1.620 -11.225 1.00 92.19 118 GLU A CA 1
ATOM 980 C C . GLU A 1 118 ? -10.034 0.350 -10.416 1.00 92.19 118 GLU A C 1
ATOM 982 O O . GLU A 1 118 ? -8.884 0.116 -10.036 1.00 92.19 118 GLU A O 1
ATOM 987 N N . ARG A 1 119 ? -11.051 -0.485 -10.161 1.00 92.81 119 ARG A N 1
ATOM 988 C CA . ARG A 1 119 ? -10.883 -1.755 -9.439 1.00 92.81 119 ARG A CA 1
ATOM 989 C C . ARG A 1 119 ? -9.966 -2.708 -10.206 1.00 92.81 119 ARG A C 1
ATOM 991 O O . ARG A 1 119 ? -8.981 -3.168 -9.634 1.00 92.81 119 ARG A O 1
ATOM 998 N N . LEU A 1 120 ? -10.263 -2.970 -11.479 1.00 94.69 120 LEU A N 1
ATOM 999 C CA . LEU A 1 120 ? -9.480 -3.884 -12.321 1.00 94.69 120 LEU A CA 1
ATOM 1000 C C . LEU A 1 120 ? -8.040 -3.391 -12.494 1.00 94.69 120 LEU A C 1
ATOM 1002 O O . LEU A 1 120 ? -7.085 -4.155 -12.356 1.00 94.69 120 LEU A O 1
ATOM 1006 N N . PHE A 1 121 ? -7.865 -2.090 -12.722 1.00 94.75 121 PHE A N 1
ATOM 1007 C CA . PHE A 1 121 ? -6.542 -1.492 -12.824 1.00 94.75 121 PHE A CA 1
ATOM 1008 C C . PHE A 1 121 ? -5.753 -1.604 -11.513 1.00 94.75 121 PHE A C 1
ATOM 1010 O O . PHE A 1 121 ? -4.575 -1.960 -11.516 1.00 94.75 121 PHE A O 1
ATOM 1017 N N . LYS A 1 122 ? -6.404 -1.371 -10.366 1.00 91.44 122 LYS A N 1
ATOM 1018 C CA . LYS A 1 122 ? -5.787 -1.555 -9.048 1.00 91.44 122 LYS A CA 1
ATOM 1019 C C . LYS A 1 122 ? -5.384 -3.009 -8.799 1.00 91.44 122 LYS A C 1
ATOM 1021 O O . LYS A 1 122 ? -4.335 -3.233 -8.200 1.00 91.44 122 LYS A O 1
ATOM 1026 N N . GLU A 1 123 ? -6.180 -3.985 -9.228 1.00 92.81 123 GLU A N 1
ATOM 1027 C CA . GLU A 1 123 ? -5.835 -5.412 -9.130 1.00 92.81 123 GLU A CA 1
ATOM 1028 C C . GLU A 1 123 ? -4.559 -5.731 -9.918 1.00 92.81 123 GLU A C 1
ATOM 1030 O O . GLU A 1 123 ? -3.651 -6.359 -9.375 1.00 92.81 123 GLU A O 1
ATOM 1035 N N . MET A 1 124 ? -4.432 -5.211 -11.142 1.00 94.44 124 MET A N 1
ATOM 1036 C CA . MET A 1 124 ? -3.215 -5.374 -11.948 1.00 94.44 124 MET A CA 1
ATOM 1037 C C . MET A 1 124 ? -1.992 -4.722 -11.301 1.00 94.44 124 MET A C 1
ATOM 1039 O O . MET A 1 124 ? -0.944 -5.355 -11.214 1.00 94.44 124 MET A O 1
ATOM 1043 N N . LEU A 1 125 ? -2.120 -3.495 -10.784 1.00 92.44 125 LEU A N 1
ATOM 1044 C CA . LEU A 1 125 ? -1.017 -2.836 -10.078 1.00 92.44 125 LEU A CA 1
ATOM 1045 C C . LEU A 1 125 ? -0.600 -3.587 -8.805 1.00 92.44 125 LEU A C 1
ATOM 1047 O O . LEU A 1 125 ? 0.581 -3.602 -8.472 1.00 92.44 125 LEU A O 1
ATOM 1051 N N . ASN A 1 126 ? -1.541 -4.209 -8.086 1.00 90.00 126 ASN A N 1
ATOM 1052 C CA . ASN A 1 126 ? -1.205 -5.046 -6.932 1.00 90.00 126 ASN A CA 1
ATOM 1053 C C . ASN A 1 126 ? -0.449 -6.305 -7.359 1.00 90.00 126 ASN A C 1
ATOM 1055 O O . ASN A 1 126 ? 0.591 -6.575 -6.773 1.00 90.00 126 ASN A O 1
ATOM 1059 N N . LYS A 1 127 ? -0.897 -7.003 -8.412 1.00 91.38 127 LYS A N 1
ATOM 1060 C CA . LYS A 1 127 ? -0.159 -8.156 -8.945 1.00 91.38 127 LYS A CA 1
ATOM 1061 C C . LYS A 1 127 ? 1.251 -7.754 -9.399 1.00 91.38 127 LYS A C 1
ATOM 1063 O O . LYS A 1 127 ? 2.215 -8.435 -9.075 1.00 91.38 127 LYS A O 1
ATOM 1068 N N . PHE A 1 128 ? 1.386 -6.610 -10.068 1.00 90.31 128 PHE A N 1
ATOM 1069 C CA . PHE A 1 128 ? 2.686 -6.065 -10.466 1.00 90.31 128 PHE A CA 1
ATOM 1070 C C . PHE A 1 128 ? 3.596 -5.773 -9.256 1.00 90.31 128 PHE A C 1
ATOM 1072 O O . PHE A 1 128 ? 4.792 -6.051 -9.296 1.00 90.31 128 PHE A O 1
ATOM 1079 N N . LEU A 1 129 ? 3.036 -5.251 -8.154 1.00 88.62 129 LEU A N 1
ATOM 1080 C CA . LEU A 1 129 ? 3.762 -5.077 -6.890 1.00 88.62 129 LEU A CA 1
ATOM 1081 C C . LEU A 1 129 ? 4.169 -6.402 -6.247 1.00 88.62 129 LEU A C 1
ATOM 1083 O O . LEU A 1 129 ? 5.265 -6.470 -5.701 1.00 88.62 129 LEU A O 1
ATOM 1087 N N . ASP A 1 130 ? 3.305 -7.415 -6.290 1.00 88.31 130 ASP A N 1
ATOM 1088 C CA . ASP A 1 130 ? 3.553 -8.734 -5.693 1.00 88.31 130 ASP A CA 1
ATOM 1089 C C . ASP A 1 130 ? 4.657 -9.500 -6.430 1.00 88.31 130 ASP A C 1
ATOM 1091 O O . ASP A 1 130 ? 5.371 -10.290 -5.823 1.00 88.31 130 ASP A O 1
ATOM 1095 N N . MET A 1 131 ? 4.845 -9.217 -7.721 1.00 88.50 131 MET A N 1
ATOM 1096 C CA . MET A 1 131 ? 5.999 -9.694 -8.489 1.00 88.50 131 MET A CA 1
ATOM 1097 C C . MET A 1 131 ? 7.302 -8.965 -8.103 1.00 88.50 131 MET A C 1
ATOM 1099 O O . MET A 1 131 ? 8.375 -9.347 -8.553 1.00 88.50 131 MET A O 1
ATOM 1103 N N . GLU A 1 132 ? 7.219 -7.906 -7.290 1.00 84.12 132 GLU A N 1
ATOM 1104 C CA . GLU A 1 132 ? 8.340 -7.094 -6.799 1.00 84.12 132 GLU A CA 1
ATOM 1105 C C . GLU A 1 132 ? 9.243 -6.524 -7.906 1.00 84.12 132 GLU A C 1
ATOM 1107 O O . GLU A 1 132 ? 10.443 -6.305 -7.727 1.00 84.12 132 GLU A O 1
ATOM 1112 N N . ILE A 1 133 ? 8.620 -6.229 -9.046 1.00 75.69 133 ILE A N 1
ATOM 1113 C CA . ILE A 1 133 ? 9.248 -5.721 -10.261 1.00 75.69 133 ILE A CA 1
ATOM 1114 C C . ILE A 1 133 ? 9.463 -4.210 -10.133 1.00 75.69 133 ILE A C 1
ATOM 1116 O O . ILE A 1 133 ? 8.577 -3.416 -10.442 1.00 75.69 133 ILE A O 1
ATOM 1120 N N . GLY A 1 134 ? 10.645 -3.806 -9.658 1.00 66.62 134 GLY A N 1
ATOM 1121 C CA . GLY A 1 134 ? 11.153 -2.428 -9.726 1.00 66.62 134 GLY A CA 1
ATOM 1122 C C . GLY A 1 134 ? 10.202 -1.319 -9.240 1.00 66.62 134 GLY A C 1
ATOM 1123 O O . GLY A 1 134 ? 9.196 -1.548 -8.578 1.00 66.62 134 GLY A O 1
ATOM 1124 N N . ASN A 1 135 ? 10.525 -0.056 -9.528 1.00 64.81 135 ASN A N 1
ATOM 1125 C CA . ASN A 1 135 ? 9.705 1.099 -9.119 1.00 64.81 135 ASN A CA 1
ATOM 1126 C C . ASN A 1 135 ? 8.807 1.644 -10.240 1.00 64.81 135 ASN A C 1
ATOM 1128 O O . ASN A 1 135 ? 8.188 2.681 -10.033 1.00 64.81 135 ASN A O 1
ATOM 1132 N N . GLY A 1 136 ? 8.728 0.973 -11.391 1.00 68.31 136 GLY A N 1
ATOM 1133 C CA . GLY A 1 136 ? 8.150 1.516 -12.623 1.00 68.31 136 GLY A CA 1
ATOM 1134 C C . GLY A 1 136 ? 9.120 2.454 -13.357 1.00 68.31 136 GLY A C 1
ATOM 1135 O O . GLY A 1 136 ? 9.785 3.299 -12.746 1.00 68.31 136 GLY A O 1
ATOM 1136 N N . VAL A 1 137 ? 9.215 2.297 -14.671 1.00 75.81 137 VAL A N 1
ATOM 1137 C CA . VAL A 1 137 ? 10.015 3.118 -15.589 1.00 75.81 137 VAL A CA 1
ATOM 1138 C C . VAL A 1 137 ? 9.317 4.437 -15.917 1.00 75.81 137 VAL A C 1
ATOM 1140 O O . VAL A 1 137 ? 9.949 5.490 -15.887 1.00 75.81 137 VAL A O 1
ATOM 1143 N N . THR A 1 138 ? 8.014 4.408 -16.157 1.00 83.44 138 THR A N 1
ATOM 1144 C CA . THR A 1 138 ? 7.136 5.548 -16.421 1.00 83.44 138 THR A CA 1
ATOM 1145 C C . THR A 1 138 ? 6.777 6.274 -15.126 1.00 83.44 138 THR A C 1
ATOM 1147 O O . THR A 1 138 ? 6.506 5.674 -14.082 1.00 83.44 138 THR A O 1
ATOM 1150 N N . ASP A 1 139 ? 6.743 7.606 -15.184 1.00 84.12 139 ASP A N 1
ATOM 1151 C CA . ASP A 1 139 ? 6.399 8.452 -14.037 1.00 84.12 139 ASP A CA 1
ATOM 1152 C C . ASP A 1 139 ? 4.992 8.168 -13.496 1.00 84.12 139 ASP A C 1
ATOM 1154 O O . ASP A 1 139 ? 4.778 8.163 -12.278 1.00 84.12 139 ASP A O 1
ATOM 1158 N N . THR A 1 140 ? 4.043 7.906 -14.396 1.00 88.88 140 THR A N 1
ATOM 1159 C CA . THR A 1 140 ? 2.648 7.602 -14.074 1.00 88.88 140 THR A CA 1
ATOM 1160 C C . THR A 1 140 ? 2.542 6.350 -13.213 1.00 88.88 140 THR A C 1
ATOM 1162 O O . THR A 1 140 ? 1.989 6.404 -12.109 1.00 88.88 140 THR A O 1
ATOM 1165 N N . ILE A 1 141 ? 3.086 5.223 -13.683 1.00 90.88 141 ILE A N 1
ATOM 1166 C CA . ILE A 1 141 ? 2.976 3.946 -12.974 1.00 90.88 141 ILE A CA 1
ATOM 1167 C C . ILE A 1 141 ? 3.813 3.975 -11.703 1.00 90.88 141 ILE A C 1
ATOM 1169 O O . ILE A 1 141 ? 3.322 3.581 -10.644 1.00 90.88 141 ILE A O 1
ATOM 1173 N N . ARG A 1 142 ? 5.009 4.567 -11.745 1.00 88.81 142 ARG A N 1
ATOM 1174 C CA . ARG A 1 142 ? 5.870 4.723 -10.568 1.00 88.81 142 ARG A CA 1
ATOM 1175 C C . ARG A 1 142 ? 5.204 5.456 -9.413 1.00 88.81 142 ARG A C 1
ATOM 1177 O O . ARG A 1 142 ? 5.288 5.004 -8.267 1.00 88.81 142 ARG A O 1
ATOM 1184 N N . ARG A 1 143 ? 4.491 6.554 -9.687 1.00 87.69 143 ARG A N 1
ATOM 1185 C CA . ARG A 1 143 ? 3.734 7.286 -8.653 1.00 87.69 143 ARG A CA 1
ATOM 1186 C C . ARG A 1 143 ? 2.595 6.439 -8.088 1.00 87.69 143 ARG A C 1
ATOM 1188 O O . ARG A 1 143 ? 2.401 6.423 -6.873 1.00 87.69 143 ARG A O 1
ATOM 1195 N N . ARG A 1 144 ? 1.874 5.701 -8.936 1.00 88.44 144 ARG A N 1
ATOM 1196 C CA . ARG A 1 144 ? 0.763 4.836 -8.504 1.00 88.44 144 ARG A CA 1
ATOM 1197 C C . ARG A 1 144 ? 1.240 3.636 -7.680 1.00 88.44 144 ARG A C 1
ATOM 1199 O O . ARG A 1 144 ? 0.664 3.374 -6.625 1.00 88.44 144 ARG A O 1
ATOM 1206 N N . LEU A 1 145 ? 2.314 2.964 -8.099 1.00 89.38 145 LEU A N 1
ATOM 1207 C CA . LEU A 1 145 ? 2.956 1.878 -7.347 1.00 89.38 145 LEU A CA 1
ATOM 1208 C C . LEU A 1 145 ? 3.471 2.381 -5.994 1.00 89.38 145 LEU A C 1
ATOM 1210 O O . LEU A 1 145 ? 3.190 1.766 -4.968 1.00 89.38 145 LEU A O 1
ATOM 1214 N N . SER A 1 146 ? 4.139 3.539 -5.967 1.00 85.69 146 SER A N 1
ATOM 1215 C CA . SER A 1 146 ? 4.580 4.187 -4.720 1.00 85.69 146 SER A CA 1
ATOM 1216 C C . SER A 1 146 ? 3.412 4.489 -3.780 1.00 85.69 146 SER A C 1
ATOM 1218 O O . SER A 1 146 ? 3.485 4.228 -2.581 1.00 85.69 146 SER A O 1
ATOM 1220 N N . GLY A 1 147 ? 2.300 4.989 -4.326 1.00 84.44 147 GLY A N 1
ATOM 1221 C CA . GLY A 1 147 ? 1.075 5.230 -3.568 1.00 84.44 147 GLY A CA 1
ATOM 1222 C C . GLY A 1 147 ? 0.506 3.950 -2.952 1.00 84.44 147 GLY A C 1
ATOM 1223 O O . GLY A 1 147 ? 0.174 3.936 -1.766 1.00 84.44 147 GLY A O 1
ATOM 1224 N N . LEU A 1 148 ? 0.435 2.865 -3.729 1.00 85.88 148 LEU A N 1
ATOM 1225 C CA . LEU A 1 148 ? -0.038 1.560 -3.261 1.00 85.88 148 LEU A CA 1
ATOM 1226 C C . LEU A 1 148 ? 0.883 0.944 -2.206 1.00 85.88 148 LEU A C 1
ATOM 1228 O O . LEU A 1 148 ? 0.376 0.445 -1.204 1.00 85.88 148 LEU A O 1
ATOM 1232 N N . ARG A 1 149 ? 2.208 1.029 -2.376 1.00 84.56 149 ARG A N 1
ATOM 1233 C CA . ARG A 1 149 ? 3.173 0.616 -1.344 1.00 84.56 149 ARG A CA 1
ATOM 1234 C C . ARG A 1 149 ? 2.970 1.390 -0.061 1.00 84.56 149 ARG A C 1
ATOM 1236 O O . ARG A 1 149 ? 2.778 0.777 0.975 1.00 84.56 149 ARG A O 1
ATOM 1243 N N . GLY A 1 150 ? 2.865 2.715 -0.142 1.00 81.56 150 GLY A N 1
ATOM 1244 C CA . GLY A 1 150 ? 2.596 3.536 1.034 1.00 81.56 150 GLY A CA 1
ATOM 1245 C C . GLY A 1 150 ? 1.261 3.198 1.709 1.00 81.56 150 GLY A C 1
ATOM 1246 O O . GLY A 1 150 ? 1.148 3.308 2.926 1.00 81.56 150 GLY A O 1
ATOM 1247 N N . VAL A 1 151 ? 0.235 2.780 0.956 1.00 80.56 151 VAL A N 1
ATOM 1248 C CA . VAL A 1 151 ? -1.015 2.262 1.541 1.00 80.56 151 VAL A CA 1
ATOM 1249 C C . VAL A 1 151 ? -0.778 0.920 2.234 1.00 80.56 151 VAL A C 1
ATOM 1251 O O . VAL A 1 151 ? -1.183 0.782 3.384 1.00 80.56 151 VAL A O 1
ATOM 1254 N N . ARG A 1 152 ? -0.118 -0.038 1.568 1.00 82.19 152 ARG A N 1
ATOM 1255 C CA . ARG A 1 152 ? 0.193 -1.364 2.125 1.00 82.19 152 ARG A CA 1
ATOM 1256 C C . ARG A 1 152 ? 1.043 -1.257 3.383 1.00 82.19 152 ARG A C 1
ATOM 1258 O O . ARG A 1 152 ? 0.683 -1.848 4.387 1.00 82.19 152 ARG A O 1
ATOM 1265 N N . GLU A 1 153 ? 2.100 -0.455 3.355 1.00 80.50 153 GLU A N 1
ATOM 1266 C CA . GLU A 1 153 ? 2.951 -0.170 4.509 1.00 80.50 153 GLU A CA 1
ATOM 1267 C C . GLU A 1 153 ? 2.118 0.391 5.655 1.00 80.50 153 GLU A C 1
ATOM 1269 O O . GLU A 1 153 ? 2.083 -0.214 6.715 1.00 80.50 153 GLU A O 1
ATOM 1274 N N . ARG A 1 154 ? 1.351 1.471 5.441 1.00 75.81 154 ARG A N 1
ATOM 1275 C CA . ARG A 1 154 ? 0.493 2.037 6.501 1.00 75.81 154 ARG A CA 1
ATOM 1276 C C . ARG A 1 154 ? -0.511 1.028 7.057 1.00 75.81 154 ARG A C 1
ATOM 1278 O O . ARG A 1 154 ? -0.832 1.068 8.243 1.00 75.81 154 ARG A O 1
ATOM 1285 N N . TYR A 1 155 ? -1.070 0.180 6.199 1.00 81.81 155 TYR A N 1
ATOM 1286 C CA . TYR A 1 155 ? -2.115 -0.747 6.611 1.00 81.81 155 TYR A CA 1
ATOM 1287 C C . TYR A 1 155 ? -1.523 -1.929 7.376 1.00 81.81 155 TYR A C 1
ATOM 1289 O O . TYR A 1 155 ? -2.001 -2.238 8.461 1.00 81.81 155 TYR A O 1
ATOM 1297 N N . ASN A 1 156 ? -0.452 -2.525 6.860 1.00 81.50 156 ASN A N 1
ATOM 1298 C CA . ASN A 1 156 ? 0.214 -3.673 7.469 1.00 81.50 156 ASN A CA 1
ATOM 1299 C C . ASN A 1 156 ? 0.968 -3.300 8.749 1.00 81.50 156 ASN A C 1
ATOM 1301 O O . ASN A 1 156 ? 0.961 -4.072 9.698 1.00 81.50 156 ASN A O 1
ATOM 1305 N N . ASP A 1 157 ? 1.596 -2.125 8.787 1.00 84.56 157 ASP A N 1
ATOM 1306 C CA . ASP A 1 157 ? 2.417 -1.682 9.917 1.00 84.56 157 ASP A CA 1
ATOM 1307 C C . ASP A 1 157 ? 1.587 -1.184 11.109 1.00 84.56 157 ASP A C 1
ATOM 1309 O O . ASP A 1 157 ? 2.015 -1.294 12.253 1.00 84.56 157 ASP A O 1
ATOM 1313 N N . TYR A 1 158 ? 0.392 -0.640 10.855 1.00 89.62 158 TYR A N 1
ATOM 1314 C CA . TYR A 1 158 ? -0.401 0.026 11.890 1.00 89.62 158 TYR A CA 1
ATOM 1315 C C . TYR A 1 158 ? -1.881 -0.373 11.888 1.00 89.62 158 TYR A C 1
ATOM 1317 O O . TYR A 1 158 ? -2.392 -0.852 12.901 1.00 89.62 158 TYR A O 1
ATOM 1325 N N . LEU A 1 159 ? -2.595 -0.190 10.768 1.00 90.12 159 LEU A N 1
ATOM 1326 C CA . LEU A 1 159 ? -4.059 -0.326 10.754 1.00 90.12 159 LEU A CA 1
ATOM 1327 C C . LEU A 1 159 ? -4.526 -1.753 11.061 1.00 90.12 159 LEU A C 1
ATOM 1329 O O . LEU A 1 159 ? -5.415 -1.926 11.891 1.00 90.12 159 LEU A O 1
ATOM 1333 N N . TYR A 1 160 ? -3.968 -2.758 10.387 1.00 90.25 160 TYR A N 1
ATOM 1334 C CA . TYR A 1 160 ? -4.353 -4.157 10.562 1.00 90.25 160 TYR A CA 1
ATOM 1335 C C . TYR A 1 160 ? -3.965 -4.696 11.940 1.00 90.25 160 TYR A C 1
ATOM 1337 O O . TYR A 1 160 ? -4.847 -5.253 12.592 1.00 90.25 160 TYR A O 1
ATOM 1345 N N . PRO A 1 161 ? -2.747 -4.457 12.467 1.00 93.00 161 PRO A N 1
ATOM 1346 C CA . PRO A 1 161 ? -2.447 -4.781 13.861 1.00 93.00 161 PRO A CA 1
ATOM 1347 C C . PRO A 1 161 ? -3.410 -4.115 14.858 1.00 93.00 161 PRO A C 1
ATOM 1349 O O . PRO A 1 161 ? -3.870 -4.760 15.800 1.00 93.00 161 PRO A O 1
ATOM 1352 N N . LYS A 1 162 ? -3.800 -2.851 14.629 1.00 94.62 162 LYS A N 1
ATOM 1353 C CA . LYS A 1 162 ? -4.781 -2.162 15.485 1.00 94.62 162 LYS A CA 1
ATOM 1354 C C . LYS A 1 162 ? -6.186 -2.766 15.373 1.00 94.62 162 LYS A C 1
ATOM 1356 O O . LYS A 1 162 ? -6.875 -2.911 16.377 1.00 94.62 162 LYS A O 1
ATOM 1361 N N . GLN A 1 163 ? -6.619 -3.145 14.170 1.00 95.00 163 GLN A N 1
ATOM 1362 C CA . GLN A 1 163 ? -7.882 -3.864 13.954 1.00 95.00 163 GLN A CA 1
ATOM 1363 C C . GLN A 1 163 ? -7.881 -5.231 14.636 1.00 95.00 163 GLN A C 1
ATOM 1365 O O . GLN A 1 163 ? -8.866 -5.599 15.270 1.00 95.00 163 GLN A O 1
ATOM 1370 N N . GLN A 1 164 ? -6.758 -5.939 14.579 1.00 94.81 164 GLN A N 1
ATOM 1371 C CA . GLN A 1 164 ? -6.583 -7.208 15.267 1.00 94.81 164 GLN A CA 1
ATOM 1372 C C . GLN A 1 164 ? -6.744 -7.047 16.785 1.00 94.81 164 GLN A C 1
ATOM 1374 O O . GLN A 1 164 ? -7.448 -7.841 17.403 1.00 94.81 164 GLN A O 1
ATOM 1379 N N . LYS A 1 165 ? -6.213 -5.966 17.378 1.00 96.75 165 LYS A N 1
ATOM 1380 C CA . LYS A 1 165 ? -6.454 -5.641 18.797 1.00 96.75 165 LYS A CA 1
ATOM 1381 C C . LYS A 1 165 ? -7.930 -5.428 19.123 1.00 96.75 165 LYS A C 1
ATOM 1383 O O . LYS A 1 165 ? -8.376 -5.848 20.187 1.00 96.75 165 LYS A O 1
ATOM 1388 N N . ILE A 1 166 ? -8.698 -4.827 18.211 1.00 97.19 166 ILE A N 1
ATOM 1389 C CA . ILE A 1 166 ? -10.156 -4.707 18.361 1.00 97.19 166 ILE A CA 1
ATOM 1390 C C . ILE A 1 166 ? -10.794 -6.100 18.377 1.00 97.19 166 ILE A C 1
ATOM 1392 O O . ILE A 1 166 ? -11.597 -6.385 19.260 1.00 97.19 166 ILE A O 1
ATOM 1396 N N . PHE A 1 167 ? -10.444 -6.976 17.432 1.00 97.50 167 PHE A N 1
ATOM 1397 C CA . PHE A 1 167 ? -11.017 -8.323 17.364 1.00 97.50 167 PHE A CA 1
ATOM 1398 C C . PHE A 1 167 ? -10.694 -9.156 18.604 1.00 97.50 167 PHE A C 1
ATOM 1400 O O . PHE A 1 167 ? -11.609 -9.713 19.206 1.00 97.50 167 PHE A O 1
ATOM 1407 N N . GLU A 1 168 ? -9.424 -9.189 19.013 1.00 97.06 168 GLU A N 1
ATOM 1408 C CA . GLU A 1 168 ? -8.959 -9.887 20.218 1.00 97.06 168 GLU A CA 1
ATOM 1409 C C . GLU A 1 168 ? -9.745 -9.439 21.450 1.00 97.06 168 GLU A C 1
ATOM 1411 O O . GLU A 1 168 ? -10.324 -10.266 22.153 1.00 97.06 168 GLU A O 1
ATOM 1416 N N . PHE A 1 169 ? -9.852 -8.126 21.652 1.00 97.56 169 PHE A N 1
ATOM 1417 C CA . PHE A 1 169 ? -10.560 -7.554 22.790 1.00 97.56 169 PHE A CA 1
ATOM 1418 C C . PHE A 1 169 ? -12.058 -7.897 22.789 1.00 97.56 169 PHE A C 1
ATOM 1420 O O . PHE A 1 169 ? -12.620 -8.271 23.820 1.00 97.56 169 PHE A O 1
ATOM 1427 N N . MET A 1 170 ? -12.722 -7.804 21.631 1.00 97.25 170 MET A N 1
ATOM 1428 C CA . MET A 1 170 ? -14.147 -8.137 21.510 1.00 97.25 170 MET A CA 1
ATOM 1429 C C . MET A 1 170 ? -14.412 -9.623 21.789 1.00 97.25 170 MET A C 1
ATOM 1431 O O . MET A 1 170 ? -15.389 -9.954 22.464 1.00 97.25 170 MET A O 1
ATOM 1435 N N . LEU A 1 171 ? -13.552 -10.516 21.288 1.00 97.00 171 LEU A N 1
ATOM 1436 C CA . LEU A 1 171 ? -13.654 -11.962 21.509 1.00 97.00 171 LEU A CA 1
ATOM 1437 C C . LEU A 1 171 ? -13.397 -12.335 22.972 1.00 97.00 171 LEU A C 1
ATOM 1439 O O . LEU A 1 171 ? -14.140 -13.137 23.542 1.00 97.00 171 LEU A O 1
ATOM 1443 N N . GLU A 1 172 ? -12.386 -11.733 23.597 1.00 97.00 172 GLU A N 1
ATOM 1444 C CA . GLU A 1 172 ? -12.076 -11.935 25.013 1.00 97.00 172 GLU A CA 1
ATOM 1445 C C . GLU A 1 172 ? -13.258 -11.518 25.897 1.00 97.00 172 GLU A C 1
ATOM 1447 O O . GLU A 1 172 ? -13.717 -12.288 26.745 1.00 97.00 172 GLU A O 1
ATOM 1452 N N . LYS A 1 173 ? -13.819 -10.329 25.654 1.00 96.56 173 LYS A N 1
ATOM 1453 C CA . LYS A 1 173 ? -14.994 -9.838 26.384 1.00 96.56 173 LYS A CA 1
ATOM 1454 C C . LYS A 1 173 ? -16.200 -10.757 26.209 1.00 96.56 173 LYS A C 1
ATOM 1456 O O . LYS A 1 173 ? -16.824 -11.113 27.206 1.00 96.56 173 LYS A O 1
ATOM 1461 N N . ALA A 1 174 ? -16.485 -11.204 24.985 1.00 95.94 174 ALA A N 1
ATOM 1462 C CA . ALA A 1 174 ? -17.574 -12.146 24.728 1.00 95.94 174 ALA A CA 1
ATOM 1463 C C . ALA A 1 174 ? -17.369 -13.502 25.428 1.00 95.94 174 ALA A C 1
ATOM 1465 O O . ALA A 1 174 ? -18.336 -14.122 25.873 1.00 95.94 174 ALA A O 1
ATOM 1466 N N . THR A 1 175 ? -16.120 -13.959 25.535 1.00 95.31 175 THR A N 1
ATOM 1467 C CA . THR A 1 175 ? -15.760 -15.213 26.213 1.00 95.31 175 THR A CA 1
ATOM 1468 C C . THR A 1 175 ? -15.947 -15.099 27.724 1.00 95.31 175 THR A C 1
ATOM 1470 O O . THR A 1 175 ? -16.523 -15.991 28.341 1.00 95.31 175 THR A O 1
ATOM 1473 N N . ASN A 1 176 ? -15.520 -13.981 28.312 1.00 94.12 176 ASN A N 1
ATOM 1474 C CA . ASN A 1 176 ? -15.520 -13.785 29.762 1.00 94.12 176 ASN A CA 1
ATOM 1475 C C . ASN A 1 176 ? -16.872 -13.310 30.320 1.00 94.12 176 ASN A C 1
ATOM 1477 O O . ASN A 1 176 ? -17.202 -13.607 31.465 1.00 94.12 176 ASN A O 1
ATOM 1481 N N . GLN A 1 177 ? -17.643 -12.549 29.540 1.00 93.56 177 GLN A N 1
ATOM 1482 C CA . GLN A 1 177 ? -18.869 -11.873 29.998 1.00 93.56 177 GLN A CA 1
ATOM 1483 C C . GLN A 1 177 ? -20.129 -12.348 29.261 1.00 93.56 177 GLN A C 1
ATOM 1485 O O . GLN A 1 177 ? -21.241 -11.937 29.593 1.00 93.56 177 GLN A O 1
ATOM 1490 N N . GLY A 1 178 ? -19.966 -13.239 28.282 1.00 92.75 178 GLY A N 1
ATOM 1491 C CA . GLY A 1 178 ? -21.038 -13.699 27.414 1.00 92.75 178 GLY A CA 1
ATOM 1492 C C . GLY A 1 178 ? -21.236 -12.810 26.186 1.00 92.75 178 GLY A C 1
ATOM 1493 O O . GLY A 1 178 ? -20.725 -11.699 26.070 1.00 92.75 178 GLY A O 1
ATOM 1494 N N . ARG A 1 179 ? -21.999 -13.340 25.230 1.00 95.62 179 ARG A N 1
ATOM 1495 C CA . ARG A 1 179 ? -22.271 -12.695 23.941 1.00 95.62 179 ARG A CA 1
ATOM 1496 C C . ARG A 1 179 ? -23.364 -11.637 24.062 1.00 95.62 179 ARG A C 1
ATOM 1498 O O . ARG A 1 179 ? -24.317 -11.793 24.825 1.00 95.62 179 ARG A O 1
ATOM 1505 N N . TRP A 1 180 ? -23.285 -10.599 23.237 1.00 96.75 180 TRP A N 1
ATOM 1506 C CA . TRP A 1 180 ? -24.280 -9.524 23.196 1.00 96.75 180 TRP A CA 1
ATOM 1507 C C . TRP A 1 180 ? -25.485 -9.871 22.321 1.00 96.75 180 TRP A C 1
ATOM 1509 O O . TRP A 1 180 ? -25.407 -10.714 21.428 1.00 96.75 180 TRP A O 1
ATOM 1519 N N . LYS A 1 181 ? -26.613 -9.176 22.519 1.00 94.88 181 LYS A N 1
ATOM 1520 C CA . LYS A 1 181 ? -27.818 -9.378 21.691 1.00 94.88 181 LYS A CA 1
ATOM 1521 C C . LYS A 1 181 ? -27.657 -8.837 20.272 1.00 94.88 181 LYS A C 1
ATOM 1523 O O . LYS A 1 181 ? -28.272 -9.347 19.343 1.00 94.88 181 LYS A O 1
ATOM 1528 N N . ASN A 1 182 ? -26.885 -7.766 20.110 1.00 94.31 182 ASN A N 1
ATOM 1529 C CA . ASN A 1 182 ? -26.610 -7.148 18.818 1.00 94.31 182 ASN A CA 1
ATOM 1530 C C . ASN A 1 182 ? -25.296 -6.355 18.855 1.00 94.31 182 ASN A C 1
ATOM 1532 O O . ASN A 1 182 ? -24.731 -6.096 19.918 1.00 94.31 182 ASN A O 1
ATOM 1536 N N . LEU A 1 183 ? -24.833 -5.952 17.671 1.00 92.75 183 LEU A N 1
ATOM 1537 C CA . LEU A 1 183 ? -23.554 -5.271 17.493 1.00 92.75 183 LEU A CA 1
ATOM 1538 C C . LEU A 1 183 ? -23.504 -3.872 18.131 1.00 92.75 183 LEU A C 1
ATOM 1540 O O . LEU A 1 183 ? -22.446 -3.469 18.603 1.00 92.75 183 LEU A O 1
ATOM 1544 N N . ASN A 1 184 ? -24.626 -3.142 18.161 1.00 93.88 184 ASN A N 1
ATOM 1545 C CA . ASN A 1 184 ? -24.672 -1.821 18.800 1.00 93.88 184 ASN A CA 1
ATOM 1546 C C . ASN A 1 184 ? -24.398 -1.959 20.298 1.00 93.88 184 ASN A C 1
ATOM 1548 O O . ASN A 1 184 ? -23.491 -1.313 20.812 1.00 93.88 184 ASN A O 1
ATOM 1552 N N . GLN A 1 185 ? -25.101 -2.886 20.955 1.00 94.50 185 GLN A N 1
ATOM 1553 C CA . GLN A 1 185 ? -24.899 -3.173 22.371 1.00 94.50 185 GLN A CA 1
ATOM 1554 C C . GLN A 1 185 ? -23.460 -3.630 22.656 1.00 94.50 185 GLN A C 1
ATOM 1556 O O . GLN A 1 185 ? -22.867 -3.194 23.640 1.00 94.50 185 GLN A O 1
ATOM 1561 N N . ALA A 1 186 ? -22.892 -4.474 21.787 1.00 94.75 186 ALA A N 1
ATOM 1562 C CA . ALA A 1 186 ? -21.519 -4.948 21.930 1.00 94.75 186 ALA A CA 1
ATOM 1563 C C . ALA A 1 186 ? -20.518 -3.789 21.961 1.00 94.75 186 ALA A C 1
ATOM 1565 O O . ALA A 1 186 ? -19.773 -3.646 22.925 1.00 94.75 186 ALA A O 1
ATOM 1566 N N . VAL A 1 187 ? -20.546 -2.928 20.940 1.00 94.06 187 VAL A N 1
ATOM 1567 C CA . VAL A 1 187 ? -19.581 -1.828 20.807 1.00 94.06 187 VAL A CA 1
ATOM 1568 C C . VAL A 1 187 ? -19.787 -0.758 21.877 1.00 94.06 187 VAL A C 1
ATOM 1570 O O . VAL A 1 187 ? -18.813 -0.327 22.485 1.00 94.06 187 VAL A O 1
ATOM 1573 N N . GLU A 1 188 ? -21.028 -0.346 22.146 1.00 93.75 188 GLU A N 1
ATOM 1574 C CA . GLU A 1 188 ? -21.313 0.702 23.138 1.00 93.75 188 GLU A CA 1
ATOM 1575 C C . GLU A 1 188 ? -20.909 0.285 24.555 1.00 93.75 188 GLU A C 1
ATOM 1577 O O . GLU A 1 188 ? -20.348 1.093 25.292 1.00 93.75 188 GLU A O 1
ATOM 1582 N N . SER A 1 189 ? -21.138 -0.980 24.925 1.00 94.12 189 SER A N 1
ATOM 1583 C CA . SER A 1 189 ? -20.855 -1.454 26.286 1.00 94.12 189 SER A CA 1
ATOM 1584 C C . SER A 1 189 ? -19.366 -1.525 26.628 1.00 94.12 189 SER A C 1
ATOM 1586 O O . SER A 1 189 ? -19.016 -1.419 27.800 1.00 94.12 189 SER A O 1
ATOM 1588 N N . VAL A 1 190 ? -18.490 -1.679 25.630 1.00 94.44 190 VAL A N 1
ATOM 1589 C CA . VAL A 1 190 ? -17.049 -1.870 25.856 1.00 94.44 190 VAL A CA 1
ATOM 1590 C C . VAL A 1 190 ? -16.186 -0.698 25.394 1.00 94.44 190 VAL A C 1
ATOM 1592 O O . VAL A 1 190 ? -14.971 -0.726 25.579 1.00 94.44 190 VAL A O 1
ATOM 1595 N N . LEU A 1 191 ? -16.791 0.333 24.795 1.00 92.50 191 LEU A N 1
ATOM 1596 C CA . LEU A 1 191 ? -16.079 1.413 24.110 1.00 92.50 191 LEU A CA 1
ATOM 1597 C C . LEU A 1 191 ? -15.031 2.094 24.996 1.00 92.50 191 LEU A C 1
ATOM 1599 O O . LEU A 1 191 ? -13.901 2.279 24.562 1.00 92.50 191 LEU A O 1
ATOM 1603 N N . THR A 1 192 ? -15.382 2.431 26.239 1.00 92.75 192 THR A N 1
ATOM 1604 C CA . THR A 1 192 ? -14.474 3.117 27.173 1.00 92.75 192 THR A CA 1
ATOM 1605 C C . THR A 1 192 ? -13.230 2.288 27.492 1.00 92.75 192 THR A C 1
ATOM 1607 O O . THR A 1 192 ? -12.137 2.833 27.629 1.00 92.75 192 THR A O 1
ATOM 1610 N N . GLU A 1 193 ? -13.385 0.972 27.632 1.00 95.94 193 GLU A N 1
ATOM 1611 C CA . GLU A 1 193 ? -12.266 0.068 27.900 1.00 95.94 193 GLU A CA 1
ATOM 1612 C C . GLU A 1 193 ? -11.430 -0.161 26.638 1.00 95.94 193 GLU A C 1
ATOM 1614 O O . GLU A 1 193 ? -10.203 -0.071 26.686 1.00 95.94 193 GLU A O 1
ATOM 1619 N N . LEU A 1 194 ? -12.091 -0.380 25.498 1.00 95.62 194 LEU A N 1
ATOM 1620 C CA . LEU A 1 194 ? -11.433 -0.552 24.208 1.00 95.62 194 LEU A CA 1
ATOM 1621 C C . LEU A 1 194 ? -10.626 0.695 23.818 1.00 95.62 194 LEU A C 1
ATOM 1623 O O . LEU A 1 194 ? -9.500 0.566 23.352 1.00 95.62 194 LEU A O 1
ATOM 1627 N N . ASP A 1 195 ? -11.147 1.899 24.059 1.00 93.44 195 ASP A N 1
ATOM 1628 C CA . ASP A 1 195 ? -10.447 3.157 23.772 1.00 93.44 195 ASP A CA 1
ATOM 1629 C C . ASP A 1 195 ? -9.099 3.250 24.505 1.00 93.44 195 ASP A C 1
ATOM 1631 O O . ASP A 1 195 ? -8.104 3.685 23.924 1.00 93.44 195 ASP A O 1
ATOM 1635 N N . ARG A 1 196 ? -9.021 2.761 25.750 1.00 93.38 196 ARG A N 1
ATOM 1636 C CA . ARG A 1 196 ? -7.753 2.693 26.497 1.00 93.38 196 ARG A CA 1
ATOM 1637 C C . ARG A 1 196 ? -6.766 1.734 25.836 1.00 93.38 196 ARG A C 1
ATOM 1639 O O . ARG A 1 196 ? -5.631 2.125 25.584 1.00 93.38 196 ARG A O 1
ATOM 1646 N N . VAL A 1 197 ? -7.219 0.534 25.468 1.00 95.69 197 VAL A N 1
ATOM 1647 C CA . VAL A 1 197 ? -6.394 -0.462 24.758 1.00 95.69 197 VAL A CA 1
ATOM 1648 C C . VAL A 1 197 ? -5.853 0.106 23.441 1.00 95.69 197 VAL A C 1
ATOM 1650 O O . VAL A 1 197 ? -4.681 -0.076 23.110 1.00 95.69 197 VAL A O 1
ATOM 1653 N N . LEU A 1 198 ? -6.685 0.833 22.693 1.00 94.88 198 LEU A N 1
ATOM 1654 C CA . LEU A 1 198 ? -6.289 1.448 21.427 1.00 94.88 198 LEU A CA 1
ATOM 1655 C C . LEU A 1 198 ? -5.308 2.613 21.611 1.00 94.88 198 LEU A C 1
ATOM 1657 O O . LEU A 1 198 ? -4.416 2.780 20.777 1.00 94.88 198 LEU A O 1
ATOM 1661 N N . LYS A 1 199 ? -5.436 3.392 22.689 1.00 92.94 199 LYS A N 1
ATOM 1662 C CA . LYS A 1 199 ? -4.482 4.456 23.044 1.00 92.94 199 LYS A CA 1
ATOM 1663 C C . LYS A 1 199 ? -3.129 3.900 23.472 1.00 92.94 199 LYS A C 1
ATOM 1665 O O . LYS A 1 199 ? -2.101 4.451 23.080 1.00 92.94 199 LYS A O 1
ATOM 1670 N N . ASP A 1 200 ? -3.114 2.806 24.226 1.00 94.12 200 ASP A N 1
ATOM 1671 C CA . ASP A 1 200 ? -1.871 2.138 24.618 1.00 94.12 200 ASP A CA 1
ATOM 1672 C C . ASP A 1 200 ? -1.155 1.549 23.398 1.00 94.12 200 ASP A C 1
ATOM 1674 O O . ASP A 1 200 ? 0.057 1.720 23.246 1.00 94.12 200 ASP A O 1
ATOM 1678 N N . PHE A 1 201 ? -1.914 0.949 22.473 1.00 95.31 201 PHE A N 1
ATOM 1679 C CA . PHE A 1 201 ? -1.392 0.520 21.177 1.00 95.31 201 PHE A CA 1
ATOM 1680 C C . PHE A 1 201 ? -0.767 1.690 20.399 1.00 95.31 201 PHE A C 1
ATOM 1682 O O . PHE A 1 201 ? 0.359 1.574 19.915 1.00 95.31 201 PHE A O 1
ATOM 1689 N N . ASP A 1 202 ? -1.459 2.832 20.312 1.00 94.81 202 ASP A N 1
ATOM 1690 C CA . ASP A 1 202 ? -0.942 4.014 19.614 1.00 94.81 202 ASP A CA 1
ATOM 1691 C C . ASP A 1 202 ? 0.358 4.521 20.236 1.00 94.81 202 ASP A C 1
ATOM 1693 O O . ASP A 1 202 ? 1.313 4.791 19.511 1.00 94.81 202 ASP A O 1
ATOM 1697 N N . LYS A 1 203 ? 0.430 4.611 21.569 1.00 93.94 203 LYS A N 1
ATOM 1698 C CA . LYS A 1 203 ? 1.651 5.028 22.272 1.00 93.94 203 LYS A CA 1
ATOM 1699 C C . LYS A 1 203 ? 2.820 4.090 21.985 1.00 93.94 203 LYS A C 1
ATOM 1701 O O . LYS A 1 203 ? 3.918 4.565 21.691 1.00 93.94 203 LYS A O 1
ATOM 1706 N N . ALA A 1 204 ? 2.592 2.778 22.036 1.00 94.88 204 ALA A N 1
ATOM 1707 C CA . ALA A 1 204 ? 3.622 1.789 21.733 1.00 94.88 204 ALA A CA 1
ATOM 1708 C C . ALA A 1 204 ? 4.139 1.939 20.293 1.00 94.88 204 ALA A C 1
ATOM 1710 O O . ALA A 1 204 ? 5.349 2.034 20.078 1.00 94.88 204 ALA A O 1
ATOM 1711 N N . TRP A 1 205 ? 3.230 2.051 19.321 1.00 95.25 205 TRP A N 1
ATOM 1712 C CA . TRP A 1 205 ? 3.589 2.231 17.915 1.00 95.25 205 TRP A CA 1
ATOM 1713 C C . TRP A 1 205 ? 4.328 3.554 17.659 1.00 95.25 205 TRP A C 1
ATOM 1715 O O . TRP A 1 205 ? 5.339 3.573 16.958 1.00 95.25 205 TRP A O 1
ATOM 1725 N N . ILE A 1 206 ? 3.885 4.663 18.264 1.00 95.75 206 ILE A N 1
ATOM 1726 C CA . ILE A 1 206 ? 4.553 5.972 18.158 1.00 95.75 206 ILE A CA 1
ATOM 1727 C C . ILE A 1 206 ? 5.999 5.886 18.655 1.00 95.75 206 ILE A C 1
ATOM 1729 O O . ILE A 1 206 ? 6.904 6.384 17.985 1.00 95.75 206 ILE A O 1
ATOM 1733 N N . ASN A 1 207 ? 6.223 5.244 19.804 1.00 95.69 207 ASN A N 1
ATOM 1734 C CA . ASN A 1 207 ? 7.559 5.087 20.376 1.00 95.69 207 ASN A CA 1
ATOM 1735 C C . ASN A 1 207 ? 8.452 4.204 19.501 1.00 95.69 207 ASN A C 1
ATOM 1737 O O . ASN A 1 207 ? 9.609 4.550 19.265 1.00 95.69 207 ASN A O 1
ATOM 1741 N N . GLN A 1 208 ? 7.909 3.112 18.956 1.00 95.25 208 GLN A N 1
ATOM 1742 C CA . GLN A 1 208 ? 8.622 2.278 17.992 1.00 95.25 208 GLN A CA 1
ATOM 1743 C C . GLN A 1 208 ? 9.044 3.092 16.758 1.00 95.25 208 GLN A C 1
ATOM 1745 O O . GLN A 1 208 ? 10.208 3.056 16.362 1.00 95.25 208 GLN A O 1
ATOM 1750 N N . LYS A 1 209 ? 8.133 3.883 16.175 1.00 93.75 209 LYS A N 1
ATOM 1751 C CA . LYS A 1 209 ? 8.451 4.731 15.014 1.00 93.75 209 LYS A CA 1
ATOM 1752 C C . LYS A 1 209 ? 9.450 5.826 15.323 1.00 93.75 209 LYS A C 1
ATOM 1754 O O . LYS A 1 209 ? 10.291 6.123 14.475 1.00 93.75 209 LYS A O 1
ATOM 1759 N N . LEU A 1 210 ? 9.393 6.409 16.515 1.00 96.19 210 LEU A N 1
ATOM 1760 C CA . LEU A 1 210 ? 10.401 7.362 16.956 1.00 96.19 210 LEU A CA 1
ATOM 1761 C C . LEU A 1 210 ? 11.793 6.718 16.981 1.00 96.19 210 LEU A C 1
ATOM 1763 O O . LEU A 1 210 ? 12.742 7.320 16.475 1.00 96.19 210 LEU A O 1
ATOM 1767 N N . GLU A 1 211 ? 11.910 5.502 17.514 1.00 96.12 211 GLU A N 1
ATOM 1768 C CA . GLU A 1 211 ? 13.180 4.774 17.566 1.00 96.12 211 GLU A CA 1
ATOM 1769 C C . GLU A 1 211 ? 13.688 4.424 16.159 1.00 96.12 211 GLU A C 1
ATOM 1771 O O . GLU A 1 211 ? 14.806 4.801 15.804 1.00 96.12 211 GLU A O 1
ATOM 1776 N N . GLU A 1 212 ? 12.849 3.809 15.316 1.00 94.06 212 GLU A N 1
ATOM 1777 C CA . GLU A 1 212 ? 13.188 3.458 13.926 1.00 94.06 212 GLU A CA 1
ATOM 1778 C C . GLU A 1 212 ? 13.708 4.673 13.141 1.00 94.06 212 GLU A C 1
ATOM 1780 O O . GLU A 1 212 ? 14.755 4.618 12.490 1.00 94.06 212 GLU A O 1
ATOM 1785 N N . LYS A 1 213 ? 13.002 5.808 13.229 1.00 94.06 213 LYS A N 1
ATOM 1786 C CA . LYS A 1 213 ? 13.376 7.043 12.525 1.00 94.06 213 LYS A CA 1
ATOM 1787 C C . LYS A 1 213 ? 14.637 7.676 13.097 1.00 94.06 213 LYS A C 1
ATOM 1789 O O . LYS A 1 213 ? 15.453 8.198 12.337 1.00 94.06 213 LYS A O 1
ATOM 1794 N N . THR A 1 214 ? 14.830 7.596 14.410 1.00 95.44 214 THR A N 1
ATOM 1795 C CA . THR A 1 214 ? 16.041 8.094 15.071 1.00 95.44 214 THR A CA 1
ATOM 1796 C C . THR A 1 214 ? 17.269 7.294 14.648 1.00 95.44 214 THR A C 1
ATOM 1798 O O . THR A 1 214 ? 18.307 7.890 14.354 1.00 95.44 214 THR A O 1
ATOM 1801 N N . GLN A 1 215 ? 17.164 5.966 14.562 1.00 95.88 215 GLN A N 1
ATOM 1802 C CA . GLN A 1 215 ? 18.256 5.114 14.087 1.00 95.88 215 GLN A CA 1
ATOM 1803 C C . GLN A 1 215 ? 18.563 5.356 12.609 1.00 95.88 215 GLN A C 1
ATOM 1805 O O . GLN A 1 215 ? 19.723 5.579 12.257 1.00 95.88 215 GLN A O 1
ATOM 1810 N N . LEU A 1 216 ? 17.532 5.436 11.762 1.00 94.62 216 LEU A N 1
ATOM 1811 C CA . LEU A 1 216 ? 17.701 5.761 10.344 1.00 94.62 216 LEU A CA 1
ATOM 1812 C C . LEU A 1 216 ? 18.379 7.126 10.147 1.00 94.62 216 LEU A C 1
ATOM 1814 O O . LEU A 1 216 ? 19.273 7.258 9.312 1.00 94.62 216 LEU A O 1
ATOM 1818 N N . LEU A 1 217 ? 18.000 8.139 10.934 1.00 95.81 217 LEU A N 1
ATOM 1819 C CA . LEU A 1 217 ? 18.640 9.454 10.903 1.00 95.81 217 LEU A CA 1
ATOM 1820 C C . LEU A 1 217 ? 20.123 9.370 11.288 1.00 95.81 217 LEU A C 1
ATOM 1822 O O . LEU A 1 217 ? 20.956 9.946 10.588 1.00 95.81 217 LEU A O 1
ATOM 1826 N N . LYS A 1 218 ? 20.462 8.659 12.373 1.00 95.94 218 LYS A N 1
ATOM 1827 C CA . LYS A 1 218 ? 21.858 8.467 12.804 1.00 95.94 218 LYS A CA 1
ATOM 1828 C C . LYS A 1 218 ? 22.689 7.805 11.705 1.00 95.94 218 LYS A C 1
ATOM 1830 O O . LYS A 1 218 ? 23.771 8.294 11.390 1.00 95.94 218 LYS A O 1
ATOM 1835 N N . GLN A 1 219 ? 22.166 6.736 11.106 1.00 95.12 219 GLN A N 1
ATOM 1836 C CA . GLN A 1 219 ? 22.831 6.021 10.021 1.00 95.12 219 GLN A CA 1
ATOM 1837 C C . GLN A 1 219 ? 23.021 6.913 8.788 1.00 95.12 219 GLN A C 1
ATOM 1839 O O . GLN A 1 219 ? 24.141 7.052 8.309 1.00 95.12 219 GLN A O 1
ATOM 1844 N N . THR A 1 220 ? 21.964 7.594 8.338 1.00 91.62 220 THR A N 1
ATOM 1845 C CA . THR A 1 220 ? 22.009 8.463 7.147 1.00 91.62 220 THR A CA 1
ATOM 1846 C C . THR A 1 220 ? 23.003 9.614 7.323 1.00 91.62 220 THR A C 1
ATOM 1848 O O . THR A 1 220 ? 23.735 9.955 6.397 1.00 91.62 220 THR A O 1
ATOM 1851 N N . VAL A 1 221 ? 23.059 10.222 8.516 1.00 93.81 221 VAL A N 1
ATOM 1852 C CA . VAL A 1 221 ? 24.038 11.277 8.825 1.00 93.81 221 VAL A CA 1
ATOM 1853 C C . VAL A 1 221 ? 25.460 10.725 8.764 1.00 93.81 221 VAL A C 1
ATOM 1855 O O . VAL A 1 221 ? 26.306 11.334 8.114 1.00 93.81 221 VAL A O 1
ATOM 1858 N N . LYS A 1 222 ? 25.713 9.562 9.377 1.00 93.62 222 LYS A N 1
ATOM 1859 C CA . LYS A 1 222 ? 27.030 8.915 9.358 1.00 93.62 222 LYS A CA 1
ATOM 1860 C C . LYS A 1 222 ? 27.485 8.588 7.931 1.00 93.62 222 LYS A C 1
ATOM 1862 O O . LYS A 1 222 ? 28.588 8.962 7.545 1.00 93.62 222 LYS A O 1
ATOM 1867 N N . GLU A 1 223 ? 26.627 7.950 7.139 1.00 89.31 223 GLU A N 1
ATOM 1868 C CA . GLU A 1 223 ? 26.910 7.608 5.738 1.00 89.31 223 GLU A CA 1
ATOM 1869 C C . GLU A 1 223 ? 27.186 8.860 4.896 1.00 89.31 223 GLU A C 1
ATOM 1871 O O . GLU A 1 223 ? 28.094 8.876 4.064 1.00 89.31 223 GLU A O 1
ATOM 1876 N N . PHE A 1 224 ? 26.442 9.943 5.133 1.00 90.19 224 PHE A N 1
ATOM 1877 C CA . PHE A 1 224 ? 26.653 11.194 4.415 1.00 90.19 224 PHE A CA 1
ATOM 1878 C C . PHE A 1 224 ? 27.961 11.892 4.806 1.00 90.19 224 PHE A C 1
ATOM 1880 O O . PHE A 1 224 ? 28.641 12.452 3.944 1.00 90.19 224 PHE A O 1
ATOM 1887 N N . GLU A 1 225 ? 28.346 11.847 6.082 1.00 90.31 225 GLU A N 1
ATOM 1888 C CA . GLU A 1 225 ? 29.644 12.343 6.548 1.00 90.31 225 GLU A CA 1
ATOM 1889 C C . GLU A 1 225 ? 30.809 11.541 5.954 1.00 90.31 225 GLU A C 1
ATOM 1891 O O . GLU A 1 225 ? 31.805 12.130 5.531 1.00 90.31 225 GLU A O 1
ATOM 1896 N N . GLU A 1 226 ? 30.687 10.215 5.875 1.00 87.81 226 GLU A N 1
ATOM 1897 C CA . GLU A 1 226 ? 31.674 9.344 5.224 1.00 87.81 226 GLU A CA 1
ATOM 1898 C C . GLU A 1 226 ? 31.780 9.632 3.721 1.00 87.81 226 GLU A C 1
ATOM 1900 O O . GLU A 1 226 ? 32.885 9.820 3.207 1.00 87.81 226 GLU A O 1
ATOM 1905 N N . TYR A 1 227 ? 30.644 9.783 3.035 1.00 84.88 227 TYR A N 1
ATOM 1906 C CA . TYR A 1 227 ? 30.591 10.202 1.633 1.00 84.88 227 TYR A CA 1
ATOM 1907 C C . TYR A 1 227 ? 31.254 11.572 1.405 1.00 84.88 227 TYR A C 1
ATOM 1909 O O . TYR A 1 227 ? 31.953 11.755 0.411 1.00 84.88 227 TYR A O 1
ATOM 1917 N N . LYS A 1 228 ? 31.082 12.538 2.321 1.00 85.00 228 LYS A N 1
ATOM 1918 C CA . LYS A 1 228 ? 31.751 13.850 2.228 1.00 85.00 228 LYS A CA 1
ATOM 1919 C C . LYS A 1 228 ? 33.268 13.752 2.406 1.00 85.00 228 LYS A C 1
ATOM 1921 O O . LYS A 1 228 ? 33.982 14.551 1.805 1.00 85.00 228 LYS A O 1
ATOM 1926 N N . LYS A 1 229 ? 33.759 12.809 3.219 1.00 86.62 229 LYS A N 1
ATOM 1927 C CA . LYS A 1 229 ? 35.201 12.576 3.424 1.00 86.62 229 LYS A CA 1
ATOM 1928 C C . LYS A 1 229 ? 35.854 11.919 2.209 1.00 86.62 229 LYS A C 1
ATOM 1930 O O . LYS A 1 229 ? 36.941 12.332 1.824 1.00 86.62 229 LYS A O 1
ATOM 1935 N N . ASN A 1 230 ? 35.182 10.937 1.610 1.00 82.75 230 ASN A N 1
ATOM 1936 C CA . ASN A 1 230 ? 35.670 10.181 0.457 1.00 82.75 230 ASN A CA 1
ATOM 1937 C C . ASN A 1 230 ? 34.644 10.234 -0.686 1.00 82.75 230 ASN A C 1
ATOM 1939 O O . ASN A 1 230 ? 33.940 9.247 -0.926 1.00 82.75 230 ASN A O 1
ATOM 1943 N N . PRO A 1 231 ? 34.507 11.378 -1.381 1.00 76.25 231 PRO A N 1
ATOM 1944 C CA . PRO A 1 231 ? 33.555 11.479 -2.473 1.00 76.25 231 PRO A CA 1
ATOM 1945 C C . PRO A 1 231 ? 33.987 10.546 -3.617 1.00 76.25 231 PRO A C 1
ATOM 1947 O O . PRO A 1 231 ? 35.159 10.559 -3.997 1.00 76.25 231 PRO A O 1
ATOM 1950 N N . PRO A 1 232 ? 33.069 9.750 -4.194 1.00 70.88 232 PRO A N 1
ATOM 1951 C CA . PRO A 1 232 ? 33.387 8.928 -5.355 1.00 70.88 232 PRO A CA 1
ATOM 1952 C C . PRO A 1 232 ? 33.811 9.817 -6.529 1.00 70.88 232 PRO A C 1
ATOM 1954 O O . PRO A 1 232 ? 33.321 10.946 -6.661 1.00 70.88 232 PRO A O 1
ATOM 1957 N N . GLU A 1 233 ? 34.690 9.303 -7.395 1.00 70.06 233 GLU A N 1
ATOM 1958 C CA . GLU A 1 233 ? 35.079 9.997 -8.624 1.00 70.06 233 GLU A CA 1
ATOM 1959 C C . GLU A 1 233 ? 33.826 10.372 -9.424 1.00 70.06 233 GLU A C 1
ATOM 1961 O O . GLU A 1 233 ? 33.018 9.527 -9.822 1.00 70.06 233 GLU A O 1
ATOM 1966 N N . ARG A 1 234 ? 33.623 11.678 -9.611 1.00 63.72 234 ARG A N 1
ATOM 1967 C CA . ARG A 1 234 ? 32.482 12.194 -10.362 1.00 63.72 234 ARG A CA 1
ATOM 1968 C C . ARG A 1 234 ? 32.848 12.187 -11.840 1.00 63.72 234 ARG A C 1
ATOM 1970 O O . ARG A 1 234 ? 33.696 12.965 -12.267 1.00 63.72 234 ARG A O 1
ATOM 1977 N N . ASN A 1 235 ? 32.156 11.376 -12.638 1.00 57.09 235 ASN A N 1
ATOM 1978 C CA . ASN A 1 235 ? 32.151 11.570 -14.089 1.00 57.09 235 ASN A CA 1
ATOM 1979 C C . ASN A 1 235 ? 31.632 12.986 -14.404 1.00 57.09 235 ASN A C 1
ATOM 1981 O O . ASN A 1 235 ? 30.734 13.476 -13.714 1.00 57.09 235 ASN A O 1
ATOM 1985 N N . PHE A 1 236 ? 32.150 13.618 -15.465 1.00 51.81 236 PHE A N 1
ATOM 1986 C CA . PHE A 1 236 ? 31.888 15.018 -15.865 1.00 51.81 236 PHE A CA 1
ATOM 1987 C C . PHE A 1 236 ? 30.387 15.399 -15.951 1.00 51.81 236 PHE A C 1
ATOM 1989 O O . PHE A 1 236 ? 30.036 16.574 -15.913 1.00 51.81 236 PHE A O 1
ATOM 1996 N N . TYR A 1 237 ? 29.496 14.401 -16.023 1.00 53.56 237 TYR A N 1
ATOM 1997 C CA . TYR A 1 237 ? 28.042 14.529 -16.142 1.00 53.56 237 TYR A CA 1
ATOM 1998 C C . TYR A 1 237 ? 27.242 14.345 -14.835 1.00 53.56 237 TYR A C 1
ATOM 2000 O O . TYR A 1 237 ? 26.016 14.430 -14.879 1.00 53.56 237 TYR A O 1
ATOM 2008 N N . GLN A 1 238 ? 27.863 14.092 -13.674 1.00 55.66 238 GLN A N 1
ATOM 2009 C CA . GLN A 1 238 ? 27.124 13.970 -12.406 1.00 55.66 238 GLN A CA 1
ATOM 2010 C C . GLN A 1 238 ? 26.933 15.343 -11.730 1.00 55.66 238 GLN A C 1
ATOM 2012 O O . GLN A 1 238 ? 27.913 15.948 -11.283 1.00 55.66 238 GLN A O 1
ATOM 2017 N N . PRO A 1 239 ? 25.694 15.864 -11.608 1.00 54.41 239 PRO A N 1
ATOM 2018 C CA . PRO A 1 239 ? 25.474 17.199 -11.063 1.00 54.41 239 PRO A CA 1
ATOM 2019 C C . PRO A 1 239 ? 25.726 17.264 -9.546 1.00 54.41 239 PRO A C 1
ATOM 2021 O O . PRO A 1 239 ? 25.510 16.298 -8.815 1.00 54.41 239 PRO A O 1
ATOM 2024 N N . LYS A 1 240 ? 26.063 18.460 -9.038 1.00 58.19 240 LYS A N 1
ATOM 2025 C CA . LYS A 1 240 ? 26.167 18.798 -7.595 1.00 58.19 240 LYS A CA 1
ATOM 2026 C C . LYS A 1 240 ? 24.852 18.621 -6.800 1.00 58.19 240 LYS A C 1
ATOM 2028 O O . LYS A 1 240 ? 24.788 18.976 -5.628 1.00 58.19 240 LYS A O 1
ATOM 2033 N N . THR A 1 241 ? 23.787 18.117 -7.421 1.00 63.81 241 THR A N 1
ATOM 2034 C CA . THR A 1 241 ? 22.448 17.985 -6.832 1.00 63.81 241 THR A CA 1
ATOM 2035 C C . THR A 1 241 ? 22.343 16.857 -5.812 1.00 63.81 241 THR A C 1
ATOM 2037 O O . THR A 1 241 ? 21.496 16.948 -4.930 1.00 63.81 241 THR A O 1
ATOM 2040 N N . ARG A 1 242 ? 23.213 15.837 -5.874 1.00 71.06 242 ARG A N 1
ATOM 2041 C CA . ARG A 1 242 ? 23.167 14.675 -4.968 1.00 71.06 242 ARG A CA 1
ATOM 2042 C C . ARG A 1 242 ? 23.337 15.062 -3.498 1.00 71.06 242 ARG A C 1
ATOM 2044 O O . ARG A 1 242 ? 22.594 14.572 -2.654 1.00 71.06 242 ARG A O 1
ATOM 2051 N N . ASP A 1 243 ? 24.256 15.981 -3.208 1.00 78.56 243 ASP A N 1
ATOM 2052 C CA . ASP A 1 243 ? 24.542 16.427 -1.839 1.00 78.56 243 ASP A CA 1
ATOM 2053 C C . ASP A 1 243 ? 23.315 17.140 -1.251 1.00 78.56 243 ASP A C 1
ATOM 2055 O O . ASP A 1 243 ? 22.866 16.814 -0.155 1.00 78.56 243 ASP A O 1
ATOM 2059 N N . LYS A 1 244 ? 22.696 18.025 -2.044 1.00 82.88 244 LYS A N 1
ATOM 2060 C CA . LYS A 1 244 ? 21.457 18.720 -1.677 1.00 82.88 244 LYS A CA 1
ATOM 2061 C C . LYS A 1 244 ? 20.289 17.751 -1.475 1.00 82.88 244 LYS A C 1
ATOM 2063 O O . LYS A 1 244 ? 19.515 17.927 -0.542 1.00 82.88 244 LYS A O 1
ATOM 2068 N N . THR A 1 245 ? 20.166 16.716 -2.308 1.00 84.00 245 THR A N 1
ATOM 2069 C CA . THR A 1 245 ? 19.133 15.681 -2.145 1.00 84.00 245 THR A CA 1
ATOM 2070 C C . THR A 1 245 ? 19.280 14.938 -0.817 1.00 84.00 245 THR A C 1
ATOM 2072 O O . THR A 1 245 ? 18.282 14.733 -0.128 1.00 84.00 245 THR A O 1
ATOM 2075 N N . ILE A 1 246 ? 20.504 14.567 -0.429 1.00 85.31 246 ILE A N 1
ATOM 2076 C CA . ILE A 1 246 ? 20.753 13.886 0.850 1.00 85.31 246 ILE A CA 1
ATOM 2077 C C . ILE A 1 246 ? 20.514 14.843 2.029 1.00 85.31 246 ILE A C 1
ATOM 2079 O O . ILE A 1 246 ? 19.888 14.458 3.013 1.00 85.31 246 ILE A O 1
ATOM 2083 N N . GLU A 1 247 ? 20.928 16.109 1.925 1.00 89.38 247 GLU A N 1
ATOM 2084 C CA . GLU A 1 247 ? 20.660 17.134 2.948 1.00 89.38 247 GLU A CA 1
ATOM 2085 C C . GLU A 1 247 ? 19.160 17.382 3.147 1.00 89.38 247 GLU A C 1
ATOM 2087 O O . GLU A 1 247 ? 18.675 17.425 4.283 1.00 89.38 247 GLU A O 1
ATOM 2092 N N . ASP A 1 248 ? 18.408 17.489 2.051 1.00 90.12 248 ASP A N 1
ATOM 2093 C CA . ASP A 1 248 ? 16.956 17.630 2.080 1.00 90.12 248 ASP A CA 1
ATOM 2094 C C . ASP A 1 248 ? 16.292 16.396 2.718 1.00 90.12 248 ASP A C 1
ATOM 2096 O O . ASP A 1 248 ? 15.350 16.550 3.504 1.00 90.12 248 ASP A O 1
ATOM 2100 N N . TRP A 1 249 ? 16.811 15.191 2.450 1.00 89.06 249 TRP A N 1
ATOM 2101 C CA . TRP A 1 249 ? 16.343 13.949 3.069 1.00 89.06 249 TRP A CA 1
ATOM 2102 C C . TRP A 1 249 ? 16.626 13.903 4.578 1.00 89.06 249 TRP A C 1
ATOM 2104 O O . TRP A 1 249 ? 15.706 13.649 5.358 1.00 89.06 249 TRP A O 1
ATOM 2114 N N . ILE A 1 250 ? 17.845 14.241 5.014 1.00 93.94 250 ILE A N 1
ATOM 2115 C CA . ILE A 1 250 ? 18.216 14.338 6.439 1.00 93.94 250 ILE A CA 1
ATOM 2116 C C . ILE A 1 250 ? 17.324 15.353 7.160 1.00 93.94 250 ILE A C 1
ATOM 2118 O O . ILE A 1 250 ? 16.839 15.085 8.262 1.00 93.94 250 ILE A O 1
ATOM 2122 N N . ARG A 1 251 ? 17.070 16.517 6.550 1.00 95.19 251 ARG A N 1
ATOM 2123 C CA . ARG A 1 251 ? 16.145 17.515 7.106 1.00 95.19 251 ARG A CA 1
ATOM 2124 C C . ARG A 1 251 ? 14.732 16.945 7.240 1.00 95.19 251 ARG A C 1
ATOM 2126 O O . ARG A 1 251 ? 14.097 17.163 8.270 1.00 95.19 251 ARG A O 1
ATOM 2133 N N . GLY A 1 252 ? 14.258 16.207 6.236 1.00 93.75 252 GLY A N 1
ATOM 2134 C CA . GLY A 1 252 ? 12.994 15.468 6.284 1.00 93.75 252 GLY A CA 1
ATOM 2135 C C . GLY A 1 252 ? 12.916 14.520 7.480 1.00 93.75 252 GLY A C 1
ATOM 2136 O O . GLY A 1 252 ? 11.993 14.627 8.285 1.00 93.75 252 GLY A O 1
ATOM 2137 N N . LEU A 1 253 ? 13.928 13.665 7.654 1.00 93.88 253 LEU A N 1
ATOM 2138 C CA . LEU A 1 253 ? 14.014 12.721 8.773 1.00 93.88 253 LEU A CA 1
ATOM 2139 C C . LEU A 1 253 ? 14.020 13.428 10.134 1.00 93.88 253 LEU A C 1
ATOM 2141 O O . LEU A 1 253 ? 13.298 13.014 11.036 1.00 93.88 253 LEU A O 1
ATOM 2145 N N . ARG A 1 254 ? 14.759 14.537 10.281 1.00 96.12 254 ARG A N 1
ATOM 2146 C CA . ARG A 1 254 ? 14.746 15.342 11.517 1.00 96.12 254 ARG A CA 1
ATOM 2147 C C . ARG A 1 254 ? 13.345 15.854 11.853 1.00 96.12 254 ARG A C 1
ATOM 2149 O O . ARG A 1 254 ? 12.925 15.755 13.002 1.00 96.12 254 ARG A O 1
ATOM 2156 N N . MET A 1 255 ? 12.614 16.372 10.864 1.00 95.81 255 MET A N 1
ATOM 2157 C CA . MET A 1 255 ? 11.235 16.831 11.071 1.00 95.81 255 MET A CA 1
ATOM 2158 C C . MET A 1 255 ? 10.298 15.681 11.459 1.00 95.81 255 MET A C 1
ATOM 2160 O O . MET A 1 255 ? 9.426 15.867 12.311 1.00 95.81 255 MET A O 1
ATOM 2164 N N . GLU A 1 256 ? 10.472 14.495 10.869 1.00 93.81 256 GLU A N 1
ATOM 2165 C CA . GLU A 1 256 ? 9.699 13.309 11.248 1.00 93.81 256 GLU A CA 1
ATOM 2166 C C . GLU A 1 256 ? 9.984 12.890 12.693 1.00 93.81 256 GLU A C 1
ATOM 2168 O O . GLU A 1 256 ? 9.034 12.716 13.456 1.00 93.81 256 GLU A O 1
ATOM 2173 N N . CYS A 1 257 ? 11.257 12.803 13.098 1.00 95.19 257 CYS A N 1
ATOM 2174 C CA . CYS A 1 257 ? 11.638 12.489 14.478 1.00 95.19 257 CYS A CA 1
ATOM 2175 C C . CYS A 1 257 ? 11.020 13.475 15.473 1.00 95.19 257 CYS A C 1
ATOM 2177 O O . CYS A 1 257 ? 10.410 13.056 16.452 1.00 95.19 257 CYS A O 1
ATOM 2179 N N . GLU A 1 258 ? 11.109 14.780 15.207 1.00 96.25 258 GLU A N 1
ATOM 2180 C CA . GLU A 1 258 ? 10.500 15.797 16.074 1.00 96.25 258 GLU A CA 1
ATOM 2181 C C . GLU A 1 258 ? 8.973 15.684 16.125 1.00 96.25 258 GLU A C 1
ATOM 2183 O O . GLU A 1 258 ? 8.368 15.879 17.179 1.00 96.25 258 GLU A O 1
ATOM 2188 N N . THR A 1 259 ? 8.331 15.327 15.012 1.00 95.62 259 THR A N 1
ATOM 2189 C CA . THR A 1 259 ? 6.882 15.093 14.988 1.00 95.62 259 THR A CA 1
ATOM 2190 C C . THR A 1 259 ? 6.501 13.903 15.871 1.00 95.62 259 THR A C 1
ATOM 2192 O O . THR A 1 259 ? 5.599 14.029 16.699 1.00 95.62 259 THR A O 1
ATOM 2195 N N . PHE A 1 260 ? 7.192 12.767 15.740 1.00 95.69 260 PHE A N 1
ATOM 2196 C CA . PHE A 1 260 ? 6.932 11.583 16.565 1.00 95.69 260 PHE A CA 1
ATOM 2197 C C . PHE A 1 260 ? 7.281 11.807 18.038 1.00 95.69 260 PHE A C 1
ATOM 2199 O O . PHE A 1 260 ? 6.530 11.372 18.903 1.00 95.69 260 PHE A O 1
ATOM 2206 N N . LYS A 1 261 ? 8.344 12.558 18.334 1.00 96.44 261 LYS A N 1
ATOM 2207 C CA . LYS A 1 261 ? 8.722 12.942 19.701 1.00 96.44 261 LYS A CA 1
ATOM 2208 C C . LYS A 1 261 ? 7.678 13.836 20.366 1.00 96.44 261 LYS A C 1
ATOM 2210 O O . LYS A 1 261 ? 7.373 13.673 21.541 1.00 96.44 261 LYS A O 1
ATOM 2215 N N . LYS A 1 262 ? 7.101 14.789 19.629 1.00 96.00 262 LYS A N 1
ATOM 2216 C CA . LYS A 1 262 ? 5.975 15.581 20.144 1.00 96.00 262 LYS A CA 1
ATOM 2217 C C . LYS A 1 262 ? 4.750 14.701 20.373 1.00 96.00 262 LYS A C 1
ATOM 2219 O O . LYS A 1 262 ? 4.112 14.824 21.410 1.00 96.00 262 LYS A O 1
ATOM 2224 N N . ALA A 1 263 ? 4.453 13.800 19.437 1.00 95.56 263 ALA A N 1
ATOM 2225 C CA . ALA A 1 263 ? 3.333 12.875 19.557 1.00 95.56 263 ALA A CA 1
ATOM 2226 C C . ALA A 1 263 ? 3.481 11.915 20.749 1.00 95.56 263 ALA A C 1
ATOM 2228 O O . ALA A 1 263 ? 2.496 11.664 21.431 1.00 95.56 263 ALA A O 1
ATOM 2229 N N . SER A 1 264 ? 4.691 11.426 21.047 1.00 94.56 264 SER A N 1
ATOM 2230 C CA . SER A 1 264 ? 4.938 10.525 22.184 1.00 94.56 264 SER A CA 1
ATOM 2231 C C . SER A 1 264 ? 4.736 11.196 23.543 1.00 94.56 264 SER A C 1
ATOM 2233 O O . SER A 1 264 ? 4.478 10.515 24.530 1.00 94.56 264 SER A O 1
ATOM 2235 N N . LEU A 1 265 ? 4.883 12.523 23.603 1.00 93.69 265 LEU A N 1
ATOM 2236 C CA . LEU A 1 265 ? 4.739 13.323 24.823 1.00 93.69 265 LEU A CA 1
ATOM 2237 C C . LEU A 1 265 ? 3.339 13.933 24.983 1.00 93.69 265 LEU A C 1
ATOM 2239 O O . LEU A 1 265 ? 3.061 14.537 26.014 1.00 93.69 265 LEU A O 1
ATOM 2243 N N . ALA A 1 266 ? 2.480 13.827 23.968 1.00 92.31 266 ALA A N 1
ATOM 2244 C CA . ALA A 1 266 ? 1.157 14.433 23.980 1.00 92.31 266 ALA A CA 1
ATOM 2245 C C . ALA A 1 266 ? 0.123 13.537 24.674 1.00 92.31 266 ALA A C 1
ATOM 2247 O O . ALA A 1 266 ? 0.117 12.319 24.489 1.00 92.31 266 ALA A O 1
ATOM 2248 N N . ASP A 1 267 ? -0.813 14.163 25.39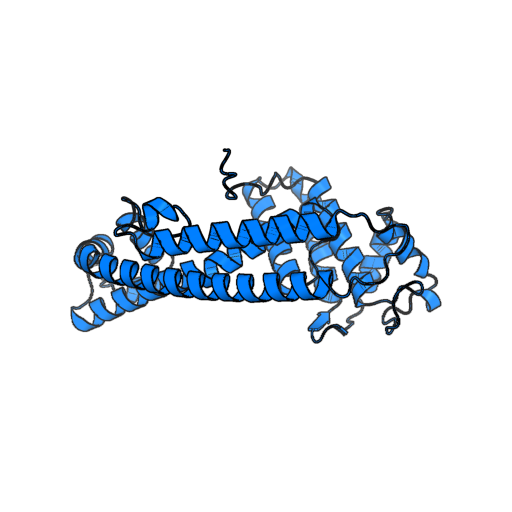1 1.00 87.50 267 ASP A N 1
ATOM 2249 C CA . ASP A 1 267 ? -1.982 13.472 25.948 1.00 87.50 267 ASP A CA 1
ATOM 2250 C C . ASP A 1 267 ? -2.900 12.934 24.842 1.00 87.50 267 ASP A C 1
ATOM 2252 O O . ASP A 1 267 ? -3.414 11.819 24.940 1.00 87.50 267 ASP A O 1
ATOM 2256 N N . ASP A 1 268 ? -3.056 13.710 23.763 1.00 88.44 268 ASP A N 1
ATOM 2257 C CA . ASP A 1 268 ? -3.744 13.305 22.538 1.00 88.44 268 ASP A CA 1
ATOM 2258 C C . ASP A 1 268 ? -2.806 13.392 21.319 1.00 88.44 268 ASP A C 1
ATOM 2260 O O . ASP A 1 268 ? -2.716 14.435 20.653 1.00 88.44 268 ASP A O 1
ATOM 2264 N N . PRO A 1 269 ? -2.124 12.285 20.975 1.00 91.81 269 PRO A N 1
ATOM 2265 C CA . PRO A 1 269 ? -1.246 12.223 19.812 1.00 91.81 269 PRO A CA 1
ATOM 2266 C C . PRO A 1 269 ? -1.967 12.416 18.470 1.00 91.81 269 PRO A C 1
ATOM 2268 O O . PRO A 1 269 ? -1.319 12.729 17.465 1.00 91.81 269 PRO A O 1
ATOM 2271 N N . SER A 1 270 ? -3.295 12.246 18.419 1.00 88.19 270 SER A N 1
ATOM 2272 C CA . SER A 1 270 ? -4.071 12.398 17.183 1.00 88.19 270 SER A CA 1
ATOM 2273 C C . SER A 1 270 ? -4.117 13.850 16.699 1.00 88.19 270 SER A C 1
ATOM 2275 O O . SER A 1 270 ? -4.129 14.088 15.493 1.00 88.19 270 SER A O 1
ATOM 2277 N N . SER A 1 271 ? -4.002 14.821 17.608 1.00 89.31 271 SER A N 1
ATOM 2278 C CA . SER A 1 271 ? -3.864 16.245 17.269 1.00 89.31 271 SER A CA 1
ATOM 2279 C C . SER A 1 271 ? -2.600 16.559 16.449 1.00 89.31 271 SER A C 1
ATOM 2281 O O . SER A 1 271 ? -2.574 17.520 15.679 1.00 89.31 271 SER A O 1
ATOM 2283 N N . ILE A 1 272 ? -1.559 15.727 16.577 1.00 92.00 272 ILE A N 1
ATOM 2284 C CA . ILE A 1 272 ? -0.265 15.884 15.900 1.00 92.00 272 ILE A CA 1
ATOM 2285 C C . ILE A 1 272 ? -0.181 14.981 14.667 1.00 92.00 272 ILE A C 1
ATOM 2287 O O . ILE A 1 272 ? 0.271 15.405 13.602 1.00 92.00 272 ILE A O 1
ATOM 2291 N N . LEU A 1 273 ? -0.593 13.719 14.805 1.00 90.25 273 LEU A N 1
ATOM 2292 C CA . LEU A 1 273 ? -0.445 12.698 13.765 1.00 90.25 273 LEU A CA 1
ATOM 2293 C C . LEU A 1 273 ? -1.668 12.585 12.842 1.00 90.25 273 LEU A C 1
ATOM 2295 O O . LEU A 1 273 ? -1.563 12.002 11.758 1.00 90.25 273 LEU A O 1
ATOM 2299 N N . GLY A 1 274 ? -2.804 13.169 13.226 1.00 87.38 274 GLY A N 1
ATOM 2300 C CA . GLY A 1 274 ? -4.041 13.205 12.452 1.00 87.38 274 GLY A CA 1
ATOM 2301 C C . GLY A 1 274 ? -4.456 11.822 11.955 1.00 87.38 274 GLY A C 1
ATOM 2302 O O . GLY A 1 274 ? -4.424 10.835 12.687 1.00 87.38 274 GLY A O 1
ATOM 2303 N N . ASN A 1 275 ? -4.758 11.741 10.658 1.00 78.94 275 ASN A N 1
ATOM 2304 C CA . ASN A 1 275 ? -5.210 10.520 9.981 1.00 78.94 275 ASN A CA 1
ATOM 2305 C C . ASN A 1 275 ? -4.168 9.386 9.930 1.00 78.94 275 ASN A C 1
ATOM 2307 O O . ASN A 1 275 ? -4.462 8.325 9.379 1.00 78.94 275 ASN A O 1
ATOM 2311 N N . LYS A 1 276 ? -2.948 9.591 10.448 1.00 83.00 276 LYS A N 1
ATOM 2312 C CA . LYS A 1 276 ? -1.999 8.487 10.644 1.00 83.00 276 LYS A CA 1
ATOM 2313 C C . LYS A 1 276 ? -2.455 7.546 11.755 1.00 83.00 276 LYS A C 1
ATOM 2315 O O . LYS A 1 276 ? -2.088 6.380 11.706 1.00 83.00 276 LYS A O 1
ATOM 2320 N N . LEU A 1 277 ? -3.254 8.033 12.708 1.00 88.25 277 LEU A N 1
ATOM 2321 C CA . LEU A 1 277 ? -3.826 7.204 13.756 1.00 88.25 277 LEU A CA 1
ATOM 2322 C C . LEU A 1 277 ? -5.308 6.935 13.476 1.00 88.25 277 LEU A C 1
ATOM 2324 O O . LEU A 1 277 ? -6.126 7.845 13.347 1.00 88.25 277 LEU A O 1
ATOM 2328 N N . ALA A 1 278 ? -5.654 5.661 13.359 1.00 88.06 278 ALA A N 1
ATOM 2329 C CA . ALA A 1 278 ? -7.004 5.213 13.050 1.00 88.06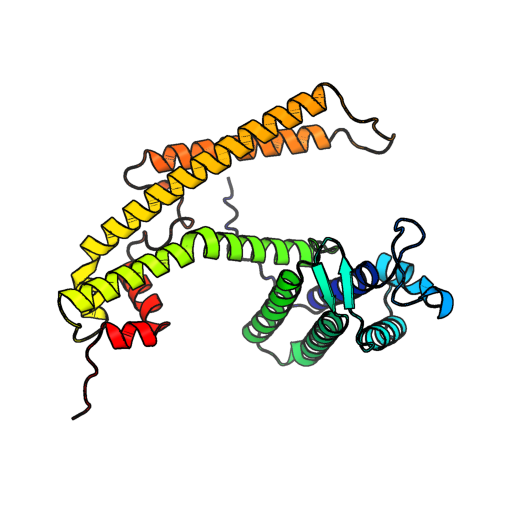 278 ALA A CA 1
ATOM 2330 C C . ALA A 1 278 ? -7.827 5.101 14.333 1.00 88.06 278 ALA A C 1
ATOM 2332 O O . ALA A 1 278 ? -7.275 4.872 15.405 1.00 88.06 278 ALA A O 1
ATOM 2333 N N . TYR A 1 279 ? -9.152 5.197 14.213 1.00 89.38 279 TYR A N 1
ATOM 2334 C CA . TYR A 1 279 ? -10.087 5.043 15.335 1.00 89.38 279 TYR A CA 1
ATOM 2335 C C . TYR A 1 279 ? -9.951 6.096 16.449 1.00 89.38 279 TYR A C 1
ATOM 2337 O O . TYR A 1 279 ? -10.384 5.833 17.559 1.00 89.38 279 TYR A O 1
ATOM 2345 N N . ASN A 1 280 ? -9.431 7.292 16.157 1.00 84.56 280 ASN A N 1
ATOM 2346 C CA . ASN A 1 280 ? -9.254 8.373 17.143 1.00 84.56 280 ASN A CA 1
ATOM 2347 C C . ASN A 1 280 ? -10.175 9.580 16.885 1.00 84.56 280 ASN A C 1
ATOM 2349 O O . ASN A 1 280 ? -9.830 10.717 17.179 1.00 84.56 280 ASN A O 1
ATOM 2353 N N . THR A 1 281 ? -11.339 9.349 16.273 1.00 83.44 281 THR A N 1
ATOM 2354 C CA . THR A 1 281 ? -12.317 10.408 15.965 1.00 83.44 281 THR A CA 1
ATOM 2355 C C . THR A 1 281 ? -13.613 10.185 16.733 1.00 83.44 281 THR A C 1
ATOM 2357 O O . THR A 1 281 ? -13.875 9.083 17.207 1.00 83.44 281 THR A O 1
ATOM 2360 N N . LEU A 1 282 ? -14.487 11.194 16.757 1.00 83.56 282 LEU A N 1
ATOM 2361 C CA . LEU A 1 282 ? -15.842 11.075 17.315 1.00 83.56 282 LEU A CA 1
ATOM 2362 C C . LEU A 1 282 ? -16.676 9.955 16.656 1.00 83.56 282 LEU A C 1
ATOM 2364 O O . LEU A 1 282 ? -17.627 9.457 17.249 1.00 83.56 282 LEU A O 1
ATOM 2368 N N . TYR A 1 283 ? -16.300 9.512 15.450 1.00 86.69 283 TYR A N 1
ATOM 2369 C CA . TYR A 1 283 ? -16.940 8.407 14.730 1.00 86.69 283 TYR A CA 1
ATOM 2370 C C . TYR A 1 283 ? -16.329 7.032 15.045 1.00 86.69 283 TYR A C 1
ATOM 2372 O O . TYR A 1 283 ? -16.632 6.058 14.348 1.00 86.69 283 TYR A O 1
ATOM 2380 N N . GLN A 1 284 ? -15.462 6.924 16.058 1.00 89.44 284 GLN A N 1
ATOM 2381 C CA . GLN A 1 284 ? -14.836 5.666 16.481 1.00 89.44 284 GLN A CA 1
ATOM 2382 C C . GLN A 1 284 ? -15.863 4.527 16.662 1.00 89.44 284 GLN A C 1
ATOM 2384 O O . GLN A 1 284 ? -15.642 3.470 16.063 1.00 89.44 284 GLN A O 1
ATOM 2389 N N . PRO A 1 285 ? -17.018 4.710 17.341 1.00 92.25 285 PRO A N 1
ATOM 2390 C CA . PRO A 1 285 ? -17.980 3.619 17.533 1.00 92.25 285 PRO A CA 1
ATOM 2391 C C . PRO A 1 285 ? -18.558 3.098 16.214 1.00 92.25 285 PRO A C 1
ATOM 2393 O O . PRO A 1 285 ? -18.650 1.893 15.988 1.00 92.25 285 PRO A O 1
ATOM 2396 N N . GLU A 1 286 ? -18.921 4.002 15.303 1.00 93.62 286 GLU A N 1
ATOM 2397 C CA . GLU A 1 286 ? -19.465 3.638 13.991 1.00 93.62 286 GLU A CA 1
ATOM 2398 C C . GLU A 1 286 ? -18.403 2.997 13.092 1.00 93.62 286 GLU A C 1
ATOM 2400 O O . GLU A 1 286 ? -18.679 2.034 12.377 1.00 93.62 286 GLU A O 1
ATOM 2405 N N . SER A 1 287 ? -17.159 3.467 13.185 1.00 92.00 287 SER A N 1
ATOM 2406 C CA . SER A 1 287 ? -16.023 2.888 12.465 1.00 92.00 287 SER A CA 1
ATOM 2407 C C . SER A 1 287 ? -15.741 1.451 12.914 1.00 92.00 287 SER A C 1
ATOM 2409 O O . SER A 1 287 ? -15.539 0.581 12.069 1.00 92.00 287 SER A O 1
ATOM 2411 N N . ILE A 1 288 ? -15.798 1.178 14.222 1.00 95.06 288 ILE A N 1
ATOM 2412 C CA . ILE A 1 288 ? -15.639 -0.171 14.788 1.00 95.06 288 ILE A CA 1
ATOM 2413 C C . ILE A 1 288 ? -16.813 -1.070 14.387 1.00 95.06 288 ILE A C 1
ATOM 2415 O O . ILE A 1 288 ? -16.602 -2.199 13.946 1.00 95.06 288 ILE A O 1
ATOM 2419 N N . LYS A 1 289 ? -18.054 -0.571 14.448 1.00 95.19 289 LYS A N 1
ATOM 2420 C CA . LYS A 1 289 ? -19.227 -1.320 13.967 1.00 95.19 289 LYS A CA 1
ATOM 2421 C C . LYS A 1 289 ? -19.083 -1.714 12.498 1.00 95.19 289 LYS A C 1
ATOM 2423 O O . LYS A 1 289 ? -19.345 -2.859 12.136 1.00 95.19 289 LYS A O 1
ATOM 2428 N N . ASN A 1 290 ? -18.655 -0.787 11.648 1.00 94.12 290 ASN A N 1
ATOM 2429 C CA . ASN A 1 290 ? -18.485 -1.052 10.221 1.00 94.12 290 ASN A CA 1
ATOM 2430 C C . ASN A 1 290 ? -17.288 -1.953 9.913 1.00 94.12 290 ASN A C 1
ATOM 2432 O O . ASN A 1 290 ? -17.343 -2.687 8.927 1.00 94.12 290 ASN A O 1
ATOM 2436 N N . LEU A 1 291 ? -16.244 -1.942 10.747 1.00 94.31 291 LEU A N 1
ATOM 2437 C CA . LEU A 1 291 ? -15.197 -2.960 10.717 1.00 94.31 291 LEU A CA 1
ATOM 2438 C C . LEU A 1 291 ? -15.801 -4.339 11.005 1.00 94.31 291 LEU A C 1
ATOM 2440 O O . LEU A 1 291 ? -15.719 -5.219 10.159 1.00 94.31 291 LEU A O 1
ATOM 2444 N N . LEU A 1 292 ? -16.473 -4.510 12.144 1.00 94.06 292 LEU A N 1
ATOM 2445 C CA . LEU A 1 292 ? -17.021 -5.804 12.566 1.00 94.06 292 LEU A CA 1
ATOM 2446 C C . LEU A 1 292 ? -18.041 -6.369 11.562 1.00 94.06 292 LEU A C 1
ATOM 2448 O O . LEU A 1 292 ? -18.002 -7.555 11.264 1.00 94.06 292 LEU A O 1
ATOM 2452 N N . LYS A 1 293 ? -18.895 -5.534 10.952 1.00 93.12 293 LYS A N 1
ATOM 2453 C CA . LYS A 1 293 ? -19.831 -5.971 9.890 1.00 93.12 293 LYS A CA 1
ATOM 2454 C C . LYS A 1 293 ? -19.140 -6.611 8.680 1.00 93.12 293 LYS A C 1
ATOM 2456 O O . LYS A 1 293 ? -19.769 -7.406 7.989 1.00 93.12 293 LYS A O 1
ATOM 2461 N N . LYS A 1 294 ? -17.883 -6.252 8.399 1.00 91.69 294 LYS A N 1
ATOM 2462 C CA . LYS A 1 294 ? -17.091 -6.845 7.308 1.00 91.69 294 LYS A CA 1
ATOM 2463 C C . LYS A 1 294 ? -16.466 -8.193 7.687 1.00 91.69 294 LYS A C 1
ATOM 2465 O O . LYS A 1 294 ? -15.924 -8.847 6.806 1.00 91.69 294 LYS A O 1
ATOM 2470 N N . HIS A 1 295 ? -16.568 -8.586 8.956 1.00 91.88 295 HIS A N 1
ATOM 2471 C CA . HIS A 1 295 ? -15.989 -9.790 9.548 1.00 91.88 295 HIS A CA 1
ATOM 2472 C C . HIS A 1 295 ? -17.084 -10.640 10.216 1.00 91.88 295 HIS A C 1
ATOM 2474 O O . HIS A 1 295 ? -17.167 -10.702 11.451 1.00 91.88 295 HIS A O 1
ATOM 2480 N N . PRO A 1 296 ? -17.990 -11.253 9.426 1.00 91.81 296 PRO A N 1
ATOM 2481 C CA . PRO A 1 296 ? -19.109 -12.036 9.953 1.00 91.81 296 PRO A CA 1
ATOM 2482 C C . PRO A 1 296 ? -18.661 -13.168 10.890 1.00 91.81 296 PRO A C 1
ATOM 2484 O O . PRO A 1 296 ? -19.335 -13.438 11.881 1.00 91.81 296 PRO A O 1
ATOM 2487 N N . GLU A 1 297 ? -17.499 -13.768 10.643 1.00 93.12 297 GLU A N 1
ATOM 2488 C CA . GLU A 1 297 ? -16.879 -14.804 11.473 1.00 93.12 297 GLU A CA 1
ATOM 2489 C C . GLU A 1 297 ? -16.593 -14.346 12.911 1.00 93.12 297 GLU A C 1
ATOM 2491 O O . GLU A 1 297 ? -16.712 -15.133 13.853 1.00 93.12 297 GLU A O 1
ATOM 2496 N N . ILE A 1 298 ? -16.259 -13.067 13.099 1.00 94.50 298 ILE A N 1
ATOM 2497 C CA . ILE A 1 298 ? -16.080 -12.461 14.422 1.00 94.50 298 ILE A CA 1
ATOM 2498 C C . ILE A 1 298 ? -17.448 -12.144 15.027 1.00 94.50 298 ILE A C 1
ATOM 2500 O O . ILE A 1 298 ? -17.700 -12.443 16.195 1.00 94.50 298 ILE A O 1
ATOM 2504 N N . VAL A 1 299 ? -18.362 -11.584 14.226 1.00 94.75 299 VAL A N 1
ATOM 2505 C CA . VAL A 1 299 ? -19.718 -11.222 14.670 1.00 94.75 299 VAL A CA 1
ATOM 2506 C C . VAL A 1 299 ? -20.469 -12.431 15.230 1.00 94.75 299 VAL A C 1
ATOM 2508 O O . VAL A 1 299 ? -21.106 -12.315 16.275 1.00 94.75 299 VAL A O 1
ATOM 2511 N N . GLU A 1 300 ? -20.363 -13.600 14.596 1.00 93.81 300 GLU A N 1
ATOM 2512 C CA . GLU A 1 300 ? -21.000 -14.837 15.068 1.00 93.81 300 GLU A CA 1
ATOM 2513 C C . GLU A 1 300 ? -20.502 -15.314 16.441 1.00 93.81 300 GLU A C 1
ATOM 2515 O O . GLU A 1 300 ? -21.232 -15.993 17.173 1.00 93.81 300 GLU A O 1
ATOM 2520 N N . GLN A 1 301 ? -19.266 -14.967 16.798 1.00 94.44 301 GLN A N 1
ATOM 2521 C CA . GLN A 1 301 ? -18.663 -15.338 18.075 1.00 94.44 301 GLN A CA 1
ATOM 2522 C C . GLN A 1 301 ? -19.035 -14.370 19.196 1.00 94.44 301 GLN A C 1
ATOM 2524 O O . GLN A 1 301 ? -19.123 -14.793 20.346 1.00 94.44 301 GLN A O 1
ATOM 2529 N N . ILE A 1 302 ? -19.300 -13.103 18.872 1.00 95.88 302 ILE A N 1
ATOM 2530 C CA . ILE A 1 302 ? -19.577 -12.063 19.872 1.00 95.88 302 ILE A CA 1
ATOM 2531 C C . ILE A 1 302 ? -21.070 -11.744 20.025 1.00 95.88 302 ILE A C 1
ATOM 2533 O O . ILE A 1 302 ? -21.480 -11.257 21.075 1.00 95.88 302 ILE A O 1
ATOM 2537 N N . VAL A 1 303 ? -21.904 -12.026 19.020 1.00 94.88 303 VAL A N 1
ATOM 2538 C CA . VAL A 1 303 ? -23.355 -11.783 19.057 1.00 94.88 303 VAL A CA 1
ATOM 2539 C C . VAL A 1 303 ? -24.127 -13.102 19.149 1.00 94.88 303 VAL A C 1
ATOM 2541 O O . VAL A 1 303 ? -23.786 -14.098 18.513 1.00 94.88 303 VAL A O 1
ATOM 2544 N N . VAL A 1 304 ? -25.201 -13.122 19.937 1.00 90.62 304 VAL A N 1
ATOM 2545 C CA . VAL A 1 304 ? -26.130 -14.256 20.009 1.00 90.62 304 VAL A CA 1
ATOM 2546 C C . VAL A 1 304 ? -26.866 -14.395 18.672 1.00 90.62 304 VAL A C 1
ATOM 2548 O O . VAL A 1 304 ? -27.492 -13.447 18.198 1.00 90.62 304 VAL A O 1
ATOM 2551 N N . LYS A 1 305 ? -26.843 -15.589 18.060 1.00 79.81 305 LYS A N 1
ATOM 2552 C CA . LYS A 1 305 ? -27.701 -15.877 16.901 1.00 79.81 305 LYS A CA 1
ATOM 2553 C C . LYS A 1 305 ? -29.157 -15.810 17.360 1.00 79.81 305 LYS A C 1
ATOM 2555 O O . LYS A 1 305 ? -29.612 -16.688 18.092 1.00 79.81 305 LYS A O 1
ATOM 2560 N N . ASN A 1 306 ? -29.894 -14.795 16.915 1.00 60.69 306 ASN A N 1
ATOM 2561 C CA . ASN A 1 306 ? -31.347 -14.799 17.041 1.00 60.69 306 ASN A CA 1
ATOM 2562 C C . ASN A 1 306 ? -31.868 -15.986 16.225 1.00 60.69 306 ASN A C 1
ATOM 2564 O O . ASN A 1 306 ? -31.886 -15.937 14.994 1.00 60.69 306 ASN A O 1
ATOM 2568 N N . LYS A 1 307 ? -32.269 -17.070 16.899 1.00 47.31 307 LYS A N 1
ATOM 2569 C CA . LYS A 1 307 ? -33.132 -18.070 16.271 1.00 47.31 307 LYS A CA 1
ATOM 2570 C C . LYS A 1 307 ? -34.395 -17.318 15.868 1.00 47.31 307 LYS A C 1
ATOM 2572 O O . LYS A 1 307 ? -35.095 -16.807 16.737 1.00 47.31 307 LYS A O 1
ATOM 2577 N N . LYS A 1 308 ? -34.631 -17.181 14.561 1.00 44.84 308 LYS A N 1
ATOM 2578 C CA . LYS A 1 308 ? -35.935 -16.747 14.061 1.00 44.84 308 LYS A CA 1
ATOM 2579 C C . LYS A 1 308 ? -36.964 -17.721 14.642 1.00 44.84 308 LYS A C 1
ATOM 2581 O O . LYS A 1 308 ? -36.879 -18.914 14.353 1.00 44.84 308 LYS A O 1
ATOM 2586 N N . SER A 1 309 ? -37.808 -17.215 15.538 1.00 36.34 309 SER A N 1
ATOM 2587 C CA . SER A 1 309 ? -39.070 -17.855 15.899 1.00 36.34 309 SER A CA 1
ATOM 2588 C C . SER A 1 309 ? -40.064 -17.687 14.763 1.00 36.34 309 SER A C 1
ATOM 2590 O O . SER A 1 309 ? -39.881 -16.746 13.955 1.00 36.34 309 SER A O 1
#

Sequence (309 aa):
MKIINNWFYMSDVTLDVLNDLEYEIFWNFLYHFSVNRRNDCGIDHLKLDEQGLSYLWSSVGYGLVNDDDKSVLLRLMQEPLKVMKDNKNYCSQDFLELAQKVNALKQDLNRLTKKESERLFKEMLNKFLDMEIGNGVTDTIRRRLSGLRGVRERYNDYLYPKQQKIFEFMLEKATNQGRWKNLNQAVESVLTELDRVLKDFDKAWINQKLEEKTQLLKQTVKEFEEYKKNPPERNFYQPKTRDKTIEDWIRGLRMECETFKKASLADDPSSILGNKLAYNTLYQPESIKNLLKKHPEIVEQIVVKNKKS